Protein AF-A0A1F7G0I2-F1 (afdb_monomer)

Solvent-accessible surface area (backbone atoms only — not comparable to full-atom values): 13254 Å² total; per-residue (Å²): 95,85,90,68,76,58,65,88,43,62,71,47,74,50,66,32,85,48,95,5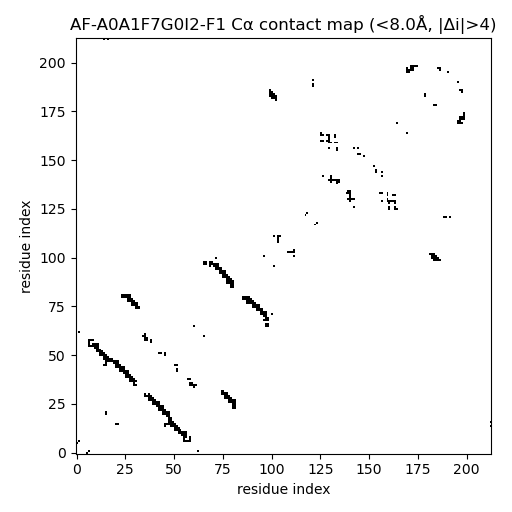1,70,46,66,62,50,30,39,38,40,39,39,48,63,79,58,38,77,72,47,71,47,78,44,73,73,28,46,47,75,33,67,48,78,46,70,51,61,88,73,59,62,56,66,70,60,53,73,65,35,86,54,71,45,76,29,35,41,38,33,29,44,72,48,100,84,53,62,76,74,43,76,45,83,45,72,48,68,14,82,56,41,51,57,32,82,83,80,41,64,77,54,53,63,77,72,60,68,84,84,36,72,62,48,54,53,38,52,53,43,13,24,52,44,25,42,76,72,73,44,72,47,70,87,59,66,71,77,78,76,45,68,68,60,40,50,50,52,52,51,17,42,51,51,31,54,61,70,64,64,80,55,89,45,81,74,60,93,87,63,51,94,73,40,54,70,58,69,78,84,83,33,94,84,80,54,86,68,66,72,88,88,84,90,85,89,88,88,86,87,85,90,82,134

pLDDT: mean 71.59, std 21.21, range [21.36, 94.12]

Sequence (213 aa):
MQQNFVPLLGILRLINNSQQPVNPQKIIISADPALFEAFEFETPEIAAGHFFELKEPKLSISAEYLLQLKERVKAKLIIKAAAPESAVLHESSISLLAFNECDGYIRLPELISAFIQPNSTVIEKILTNAAVTLKNWGHSSAISGYQTKDPGVVCNIAGAIFAAIASCQINYCVPPASFEFASKSKSKTNTCDSDKEQACLKLSGDLNTSTLF

Structure (mmCIF, N/CA/C/O backbone):
data_AF-A0A1F7G0I2-F1
#
_entry.id   AF-A0A1F7G0I2-F1
#
loop_
_atom_site.group_PDB
_atom_site.id
_atom_site.type_symbol
_atom_site.label_atom_id
_atom_site.label_alt_id
_atom_site.label_comp_id
_atom_site.label_asym_id
_atom_site.label_entity_id
_atom_site.label_seq_id
_atom_site.pdbx_PDB_ins_code
_atom_site.Cartn_x
_atom_site.Cartn_y
_atom_site.Cartn_z
_atom_site.occupancy
_atom_site.B_iso_or_equiv
_atom_site.auth_seq_id
_atom_site.auth_comp_id
_atom_site.auth_asym_id
_atom_site.auth_atom_id
_atom_site.pdbx_PDB_model_num
ATOM 1 N N . MET A 1 1 ? 1.706 1.856 5.296 1.00 50.06 1 MET A N 1
ATOM 2 C CA . MET A 1 1 ? 2.611 0.999 4.491 1.00 50.06 1 MET A CA 1
ATOM 3 C C . MET A 1 1 ? 4.034 1.541 4.417 1.00 50.06 1 MET A C 1
ATOM 5 O O . MET A 1 1 ? 4.932 0.763 4.693 1.00 50.06 1 MET A O 1
ATOM 9 N N . GLN A 1 2 ? 4.260 2.841 4.169 1.00 48.44 2 GLN A N 1
ATOM 10 C CA . GLN A 1 2 ? 5.612 3.436 4.200 1.00 48.44 2 GLN A CA 1
ATOM 11 C C . GLN A 1 2 ? 6.349 3.229 5.542 1.00 48.44 2 GLN A C 1
ATOM 13 O O . GLN A 1 2 ? 7.529 2.909 5.548 1.00 48.44 2 GLN A O 1
ATOM 18 N N . GLN A 1 3 ? 5.647 3.319 6.678 1.00 48.19 3 GLN A N 1
ATOM 19 C CA . GLN A 1 3 ? 6.218 3.033 8.008 1.00 48.19 3 GLN A CA 1
ATOM 20 C C . GLN A 1 3 ? 6.304 1.535 8.357 1.00 48.19 3 GLN A C 1
ATOM 22 O O . GLN A 1 3 ? 6.927 1.178 9.350 1.00 48.19 3 GLN A O 1
ATOM 27 N N . ASN A 1 4 ? 5.708 0.655 7.543 1.00 50.22 4 ASN A N 1
ATOM 28 C CA . ASN A 1 4 ? 5.680 -0.794 7.786 1.00 50.22 4 ASN A CA 1
ATOM 29 C C . ASN A 1 4 ? 6.755 -1.540 6.976 1.00 50.22 4 ASN A C 1
ATOM 31 O O . ASN A 1 4 ? 6.671 -2.756 6.852 1.00 50.22 4 ASN A O 1
ATOM 35 N N . PHE A 1 5 ? 7.721 -0.817 6.389 1.00 58.25 5 PHE A N 1
ATOM 36 C CA . PHE A 1 5 ? 8.817 -1.368 5.578 1.00 58.25 5 PHE A CA 1
ATOM 37 C C . PHE A 1 5 ? 8.371 -2.261 4.403 1.00 58.25 5 PHE A C 1
ATOM 39 O O . PHE A 1 5 ? 9.143 -3.088 3.930 1.00 58.25 5 PHE A O 1
ATOM 46 N N . VAL A 1 6 ? 7.142 -2.091 3.900 1.00 64.56 6 VAL A N 1
ATOM 47 C CA . VAL A 1 6 ? 6.679 -2.808 2.701 1.00 64.56 6 VAL A CA 1
ATOM 48 C C . VAL A 1 6 ? 7.219 -2.076 1.465 1.00 64.56 6 VAL A C 1
ATOM 50 O O . VAL A 1 6 ? 6.848 -0.913 1.266 1.00 64.56 6 VAL A O 1
ATOM 53 N N . PRO A 1 7 ? 8.081 -2.703 0.640 1.00 66.12 7 PRO A N 1
ATOM 54 C CA . PRO A 1 7 ? 8.651 -2.051 -0.535 1.00 66.12 7 PRO A CA 1
ATOM 55 C C . PRO A 1 7 ? 7.572 -1.788 -1.593 1.00 66.12 7 PRO A C 1
ATOM 57 O O . PRO A 1 7 ? 6.682 -2.612 -1.807 1.00 66.12 7 PRO A O 1
ATOM 60 N N . LEU A 1 8 ? 7.661 -0.646 -2.285 1.00 72.06 8 LEU A N 1
ATOM 61 C CA . LEU A 1 8 ? 6.734 -0.296 -3.374 1.00 72.06 8 LEU A CA 1
ATOM 62 C C . LEU A 1 8 ? 6.871 -1.238 -4.575 1.00 72.06 8 LEU A C 1
ATOM 64 O O . LEU A 1 8 ? 5.880 -1.566 -5.223 1.00 72.06 8 LEU A O 1
ATOM 68 N N . LEU A 1 9 ? 8.098 -1.682 -4.851 1.00 77.56 9 LEU A N 1
ATOM 69 C CA . LEU A 1 9 ? 8.408 -2.687 -5.856 1.00 77.56 9 LEU A CA 1
ATOM 70 C C . LEU A 1 9 ? 9.318 -3.731 -5.207 1.00 77.56 9 LEU A C 1
ATOM 72 O O . LEU A 1 9 ? 10.415 -3.403 -4.768 1.00 77.56 9 LEU A O 1
ATOM 76 N N . GLY A 1 10 ? 8.848 -4.975 -5.109 1.00 78.19 10 GLY A N 1
ATOM 77 C CA . GLY A 1 10 ? 9.603 -6.046 -4.453 1.00 78.19 10 GLY A CA 1
ATOM 78 C C . GLY A 1 10 ? 10.732 -6.593 -5.324 1.00 78.19 10 GLY A C 1
ATOM 79 O O . GLY A 1 10 ? 11.867 -6.701 -4.877 1.00 78.19 10 GLY A O 1
ATOM 80 N N . ILE A 1 11 ? 10.434 -6.935 -6.579 1.00 83.06 11 ILE A N 1
ATOM 81 C CA . ILE A 1 11 ? 11.409 -7.490 -7.526 1.00 83.06 11 ILE A CA 1
ATOM 82 C C . ILE A 1 11 ? 11.133 -6.905 -8.910 1.00 83.06 11 ILE A C 1
ATOM 84 O O . ILE A 1 11 ? 9.990 -6.899 -9.364 1.00 83.06 11 ILE A O 1
ATOM 88 N N . LEU A 1 12 ? 12.189 -6.458 -9.586 1.00 85.56 12 LEU A N 1
ATOM 89 C CA . LEU A 1 12 ? 12.186 -6.145 -11.008 1.00 85.56 12 LEU A CA 1
ATOM 90 C C . LEU A 1 12 ? 13.045 -7.175 -11.742 1.00 85.56 12 LEU A C 1
ATOM 92 O O . LEU A 1 12 ? 14.223 -7.336 -11.428 1.00 85.56 12 LEU A O 1
ATOM 96 N N . ARG A 1 13 ? 12.466 -7.849 -12.737 1.00 88.00 13 ARG A N 1
ATOM 97 C CA . ARG A 1 13 ? 13.177 -8.807 -13.584 1.00 88.00 13 ARG A CA 1
ATOM 98 C C . ARG A 1 13 ? 13.144 -8.342 -15.034 1.00 88.00 13 ARG A C 1
ATOM 100 O O . ARG A 1 13 ? 12.070 -8.127 -15.584 1.00 88.00 13 ARG A O 1
ATOM 107 N N . LEU A 1 14 ? 14.319 -8.195 -15.632 1.00 85.19 14 LEU A N 1
ATOM 108 C CA . LEU A 1 14 ? 14.502 -7.869 -17.043 1.00 85.19 14 LEU A CA 1
ATOM 109 C C . LEU A 1 14 ? 14.903 -9.148 -17.769 1.00 85.19 14 LEU A C 1
ATOM 111 O O . LEU A 1 14 ? 15.946 -9.715 -17.453 1.00 85.19 14 LEU A O 1
ATOM 115 N N . ILE A 1 15 ? 14.079 -9.616 -18.704 1.00 85.75 15 ILE A N 1
ATOM 116 C CA . ILE A 1 15 ? 14.297 -10.872 -19.431 1.00 85.75 15 ILE A CA 1
ATOM 117 C C . ILE A 1 15 ? 14.679 -10.539 -20.873 1.00 85.75 15 ILE A C 1
ATOM 119 O O . ILE A 1 15 ? 13.972 -9.790 -21.549 1.00 85.75 15 ILE A O 1
ATOM 123 N N . ASN A 1 16 ? 15.803 -11.078 -21.349 1.00 85.00 16 ASN A N 1
ATOM 124 C CA . ASN A 1 16 ? 16.195 -10.945 -22.746 1.00 85.00 16 ASN A CA 1
ATOM 125 C C . ASN A 1 16 ? 15.625 -12.103 -23.574 1.00 85.00 16 ASN A C 1
ATOM 127 O O . ASN A 1 16 ? 16.230 -13.169 -23.681 1.00 85.00 16 ASN A O 1
ATOM 131 N N . ASN A 1 17 ? 14.483 -11.854 -24.212 1.00 83.81 17 ASN A N 1
ATOM 132 C CA . ASN A 1 17 ? 13.810 -12.812 -25.096 1.00 83.81 17 ASN A CA 1
ATOM 133 C C . ASN A 1 17 ? 14.335 -12.813 -26.540 1.00 83.81 17 ASN A C 1
ATOM 135 O O . ASN A 1 17 ? 13.785 -13.499 -27.402 1.00 83.81 17 ASN A O 1
ATOM 139 N N . SER A 1 18 ? 15.368 -12.025 -26.836 1.00 80.88 18 SER A N 1
ATOM 140 C CA . SER A 1 18 ? 15.974 -11.995 -28.163 1.00 80.88 18 SER A CA 1
ATOM 141 C C . SER A 1 18 ? 17.035 -13.090 -28.326 1.00 80.88 18 SER A C 1
ATOM 143 O O . SER A 1 18 ? 17.500 -13.694 -27.362 1.00 80.88 18 SER A O 1
ATOM 145 N N . GLN A 1 19 ? 17.436 -13.331 -29.575 1.00 84.94 19 GLN A N 1
ATOM 146 C CA . GLN A 1 19 ? 18.487 -14.295 -29.928 1.00 84.94 19 GLN A CA 1
ATOM 147 C C . GLN A 1 19 ? 19.907 -13.710 -29.803 1.00 84.94 19 GLN A C 1
ATOM 149 O O . GLN A 1 19 ? 20.883 -14.376 -30.140 1.00 84.94 19 GLN A O 1
ATOM 154 N N . GLN A 1 20 ? 20.037 -12.456 -29.363 1.00 84.00 20 GLN A N 1
ATOM 155 C CA . GLN A 1 20 ? 21.307 -11.739 -29.254 1.00 84.00 20 GLN A CA 1
ATOM 156 C C . GLN A 1 20 ? 21.469 -11.148 -27.847 1.00 84.00 20 GLN A C 1
ATOM 158 O O . GLN A 1 20 ? 20.471 -10.907 -27.168 1.00 84.00 20 GLN A O 1
ATOM 163 N N . PRO A 1 21 ? 22.702 -10.925 -27.364 1.00 83.56 21 PRO A N 1
ATOM 164 C CA . PRO A 1 21 ? 22.903 -10.200 -26.116 1.00 83.56 21 PRO A CA 1
ATOM 165 C C . PRO A 1 21 ? 22.354 -8.772 -26.233 1.00 83.56 21 PRO A C 1
ATOM 167 O O . PRO A 1 21 ? 22.528 -8.108 -27.255 1.00 83.56 21 PRO A O 1
ATOM 170 N N . VAL A 1 22 ? 21.684 -8.307 -25.179 1.00 83.19 22 VAL A N 1
ATOM 171 C CA . VAL A 1 22 ? 21.148 -6.945 -25.088 1.00 83.19 22 VAL A CA 1
ATOM 172 C C . VAL A 1 22 ? 21.855 -6.229 -23.954 1.00 83.19 22 VAL A C 1
ATOM 174 O O . VAL A 1 22 ? 21.924 -6.736 -22.835 1.00 83.19 22 VAL A O 1
ATOM 177 N N . ASN A 1 23 ? 22.345 -5.026 -24.237 1.00 83.44 23 ASN A N 1
ATOM 178 C CA . ASN A 1 23 ? 22.948 -4.156 -23.242 1.00 83.44 23 ASN A CA 1
ATOM 179 C C . ASN A 1 23 ? 22.129 -2.862 -23.128 1.00 83.44 23 ASN A C 1
ATOM 181 O O . ASN A 1 23 ? 22.368 -1.923 -23.888 1.00 83.44 23 ASN A O 1
ATOM 185 N N . PRO A 1 24 ? 21.154 -2.799 -22.200 1.00 74.88 24 PRO A N 1
ATOM 186 C CA . PRO A 1 24 ? 20.379 -1.583 -21.974 1.00 74.88 24 PRO A CA 1
ATOM 187 C C . PRO A 1 24 ? 21.232 -0.446 -21.402 1.00 74.88 24 PRO A C 1
ATOM 189 O O . PRO A 1 24 ? 20.814 0.705 -21.481 1.00 74.88 24 PRO A O 1
ATOM 192 N N . GLN A 1 25 ? 22.396 -0.779 -20.821 1.00 81.19 25 GLN A N 1
ATOM 193 C CA . GLN A 1 25 ? 23.320 0.055 -20.044 1.00 81.19 25 GLN A CA 1
ATOM 194 C C . GLN A 1 25 ? 22.705 0.674 -18.790 1.00 81.19 25 GLN A C 1
ATOM 196 O O . GLN A 1 25 ? 23.249 0.534 -17.698 1.00 81.19 25 GLN A O 1
ATOM 201 N N . LYS A 1 26 ? 21.556 1.328 -18.923 1.00 89.75 26 LYS A N 1
ATOM 202 C CA . LYS A 1 26 ? 20.879 2.031 -17.847 1.00 89.75 26 LYS A CA 1
ATOM 203 C C . LYS A 1 26 ? 19.370 1.963 -18.039 1.00 89.75 26 LYS A C 1
ATOM 205 O O . LYS A 1 26 ? 18.860 2.114 -19.147 1.00 89.75 26 LYS A O 1
ATOM 210 N N . ILE A 1 27 ? 18.658 1.731 -16.945 1.00 90.12 27 ILE A N 1
ATOM 211 C CA . ILE A 1 27 ? 17.199 1.639 -16.894 1.00 90.12 27 ILE A CA 1
ATOM 212 C C . ILE A 1 27 ? 16.667 2.752 -15.999 1.00 90.12 27 ILE A C 1
ATOM 214 O O . ILE A 1 27 ? 17.262 3.069 -14.971 1.00 90.12 27 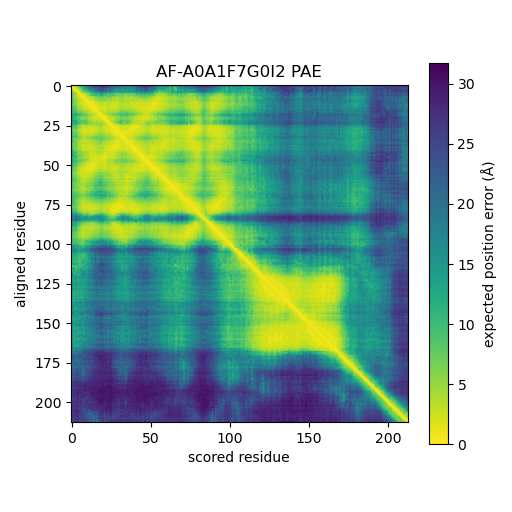ILE A O 1
ATOM 218 N N . ILE A 1 28 ? 15.534 3.324 -16.398 1.00 92.12 28 ILE A N 1
ATOM 219 C CA . ILE A 1 28 ? 14.835 4.404 -15.706 1.00 92.12 28 ILE A CA 1
ATOM 220 C C . ILE A 1 28 ? 13.438 3.910 -15.330 1.00 92.12 28 ILE A C 1
ATOM 222 O O . ILE A 1 28 ? 12.675 3.464 -16.191 1.00 92.12 28 ILE A O 1
ATOM 226 N N . ILE A 1 29 ? 13.099 4.012 -14.047 1.00 90.88 29 ILE A N 1
ATOM 227 C CA . ILE A 1 29 ? 11.771 3.745 -13.492 1.00 90.88 29 ILE A CA 1
ATOM 228 C C . ILE A 1 29 ? 11.143 5.081 -13.103 1.00 90.88 29 ILE A C 1
ATOM 230 O O . ILE A 1 29 ? 11.719 5.845 -12.334 1.00 90.88 29 ILE A O 1
ATOM 234 N N . SER A 1 30 ? 9.945 5.359 -13.600 1.00 92.31 30 SER A N 1
ATOM 235 C CA . SER A 1 30 ? 9.213 6.601 -13.330 1.00 92.31 30 SER A CA 1
ATOM 236 C C . SER A 1 30 ? 7.720 6.332 -13.156 1.00 92.31 30 SER A C 1
ATOM 238 O O . SER A 1 30 ? 7.251 5.228 -13.440 1.00 92.31 30 SER A O 1
ATOM 240 N N . ALA A 1 31 ? 6.976 7.330 -12.682 1.00 88.81 31 ALA A N 1
ATOM 241 C CA . ALA A 1 31 ? 5.525 7.261 -12.571 1.00 88.81 31 ALA A CA 1
ATOM 242 C C . ALA A 1 31 ? 4.848 8.472 -13.228 1.00 88.81 31 ALA A C 1
ATOM 244 O O . ALA A 1 31 ? 5.404 9.569 -13.212 1.00 88.81 31 ALA A O 1
ATOM 245 N N . ASP A 1 32 ? 3.649 8.263 -13.773 1.00 89.44 32 ASP A N 1
ATOM 246 C CA . ASP A 1 32 ? 2.768 9.314 -14.295 1.00 89.44 32 ASP A CA 1
ATOM 247 C C . ASP A 1 32 ? 1.353 9.196 -13.682 1.00 89.44 32 ASP A C 1
ATOM 249 O O . ASP A 1 32 ? 0.676 8.196 -13.942 1.00 89.44 32 ASP A O 1
ATOM 253 N N . PRO A 1 33 ? 0.888 10.150 -12.849 1.00 87.75 33 PRO A N 1
ATOM 254 C CA . PRO A 1 33 ? 1.584 11.372 -12.427 1.00 87.75 33 PRO A CA 1
ATOM 255 C C . PRO A 1 33 ? 2.870 11.084 -11.639 1.00 87.75 33 PRO A C 1
ATOM 257 O O . PRO A 1 33 ? 3.044 9.991 -11.108 1.00 87.75 33 PRO A O 1
ATOM 260 N N . ALA A 1 34 ? 3.771 12.066 -11.550 1.00 88.25 34 ALA A N 1
ATOM 261 C CA . ALA A 1 34 ? 5.053 11.921 -10.857 1.00 88.25 34 ALA A CA 1
ATOM 262 C C . ALA A 1 34 ? 4.855 11.679 -9.349 1.00 88.25 34 ALA A C 1
ATOM 264 O O . ALA A 1 34 ? 4.594 12.606 -8.585 1.00 88.25 34 ALA A O 1
ATOM 265 N N . LEU A 1 35 ? 4.967 10.415 -8.931 1.00 83.75 35 LEU A N 1
ATOM 266 C CA . LEU A 1 35 ? 4.793 9.989 -7.536 1.00 83.75 35 LEU A CA 1
ATOM 267 C C . LEU A 1 35 ? 6.095 9.977 -6.731 1.00 83.75 35 LEU A C 1
ATOM 269 O O . LEU A 1 35 ? 6.083 10.117 -5.510 1.00 83.75 35 LEU A O 1
ATOM 273 N N . PHE A 1 36 ? 7.205 9.734 -7.416 1.00 87.44 36 PHE A N 1
ATOM 274 C CA . PHE A 1 36 ? 8.547 9.623 -6.865 1.00 87.44 36 PHE A CA 1
ATOM 275 C C . PHE A 1 36 ? 9.548 10.125 -7.909 1.00 87.44 36 PHE A C 1
ATOM 277 O O . PHE A 1 36 ? 9.239 10.170 -9.104 1.00 87.44 36 PHE A O 1
ATOM 284 N N . GLU A 1 37 ? 10.743 10.502 -7.463 1.00 90.31 37 GLU A N 1
ATOM 285 C CA . GLU A 1 37 ? 11.836 10.865 -8.367 1.00 90.31 37 GLU A CA 1
ATOM 286 C C . GLU A 1 37 ? 12.249 9.665 -9.216 1.00 90.31 37 GLU A C 1
ATOM 288 O O . GLU A 1 37 ? 12.352 8.550 -8.701 1.00 90.31 37 GLU A O 1
ATOM 293 N N . ALA A 1 38 ? 12.485 9.887 -10.512 1.00 91.19 38 ALA A N 1
ATOM 294 C CA . ALA A 1 38 ? 12.855 8.816 -11.426 1.00 91.19 38 ALA A CA 1
ATOM 295 C C . ALA A 1 38 ? 14.064 8.040 -10.882 1.00 91.19 38 ALA A C 1
ATOM 297 O O . ALA A 1 38 ? 15.117 8.609 -10.598 1.00 91.19 38 ALA A O 1
ATOM 298 N N . PHE A 1 39 ? 13.889 6.733 -10.717 1.00 91.00 39 PHE A N 1
ATOM 299 C CA . PHE A 1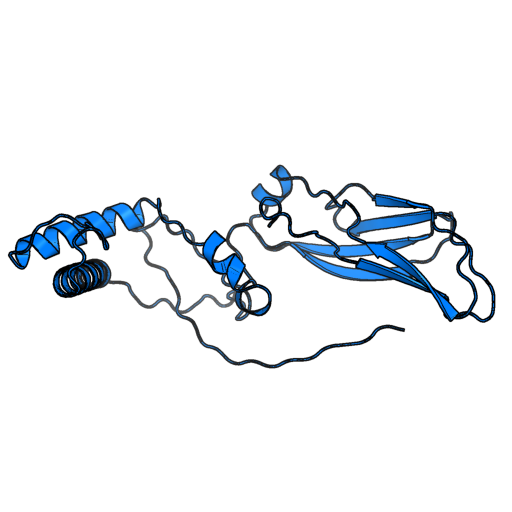 39 ? 14.919 5.857 -10.190 1.00 91.00 39 PHE A CA 1
ATOM 300 C C . PHE A 1 39 ? 15.710 5.266 -11.344 1.00 91.00 39 PHE A C 1
ATOM 302 O O . PHE A 1 39 ? 15.146 4.612 -12.224 1.00 91.00 39 PHE A O 1
ATOM 309 N N . GLU A 1 40 ? 17.018 5.475 -11.319 1.00 92.12 40 GLU A N 1
ATOM 310 C CA . GLU A 1 40 ? 17.916 5.046 -12.379 1.00 92.12 40 GLU A CA 1
ATOM 311 C C . GLU A 1 40 ? 18.951 4.067 -11.841 1.00 92.12 40 GLU A C 1
ATOM 313 O O . GLU A 1 40 ? 19.518 4.268 -10.766 1.00 92.12 40 GLU A O 1
ATOM 318 N N . PHE A 1 41 ? 19.218 3.010 -12.600 1.00 90.88 41 PHE A N 1
ATOM 319 C CA . PHE A 1 41 ? 20.250 2.038 -12.261 1.00 90.88 41 PHE A CA 1
ATOM 320 C C . PHE A 1 41 ? 20.911 1.488 -13.519 1.00 90.88 41 PHE A C 1
ATOM 322 O O . PHE A 1 41 ? 20.297 1.421 -14.587 1.00 90.88 41 PHE A O 1
ATOM 329 N N . GLU A 1 42 ? 22.172 1.097 -13.382 1.00 90.31 42 GLU A N 1
ATOM 330 C CA . GLU A 1 42 ? 22.919 0.456 -14.456 1.00 90.31 42 GLU A CA 1
ATOM 331 C C . GLU A 1 42 ? 22.603 -1.036 -14.517 1.00 90.31 42 GLU A C 1
ATOM 333 O O . GLU A 1 42 ? 22.420 -1.702 -13.494 1.00 90.31 42 GLU A O 1
ATOM 338 N N . THR A 1 43 ? 22.544 -1.562 -15.734 1.00 86.69 43 THR A N 1
ATOM 339 C CA . THR A 1 43 ? 22.312 -2.983 -15.993 1.00 86.69 43 THR A CA 1
ATOM 340 C C . THR A 1 43 ? 23.500 -3.581 -16.724 1.00 86.69 43 THR A C 1
ATOM 342 O O . THR A 1 43 ? 23.958 -2.976 -17.696 1.00 86.69 43 THR A O 1
ATOM 345 N N . PRO A 1 44 ? 23.961 -4.781 -16.332 1.00 87.31 44 PRO A N 1
ATOM 346 C CA . PRO A 1 44 ? 24.934 -5.512 -17.126 1.00 87.31 44 PRO A CA 1
ATOM 347 C C . PRO A 1 44 ? 24.330 -5.924 -18.476 1.00 87.31 44 PRO A C 1
ATOM 349 O O . PRO A 1 44 ? 23.113 -5.886 -18.676 1.00 87.31 44 PRO A O 1
ATOM 352 N N . GLU A 1 45 ? 25.188 -6.371 -19.389 1.00 86.81 45 GLU A N 1
ATOM 353 C CA . GLU A 1 45 ? 24.732 -7.072 -20.586 1.00 86.81 45 GLU A CA 1
ATOM 354 C C . GLU A 1 45 ? 23.969 -8.344 -20.191 1.00 86.81 45 GLU A C 1
ATOM 356 O O . GLU A 1 45 ? 24.410 -9.122 -19.342 1.00 86.81 45 GLU A O 1
ATOM 361 N N . ILE A 1 46 ? 22.811 -8.549 -20.813 1.00 86.69 46 ILE A N 1
ATOM 362 C CA . ILE A 1 46 ? 21.957 -9.708 -20.586 1.00 86.69 46 ILE A CA 1
ATOM 363 C C . ILE A 1 46 ? 22.086 -10.617 -21.805 1.00 86.69 46 ILE A C 1
ATOM 365 O O . ILE A 1 46 ? 21.668 -10.258 -22.908 1.00 86.69 46 ILE A O 1
ATOM 369 N N . ALA A 1 47 ? 22.656 -11.806 -21.612 1.00 88.00 47 ALA A N 1
ATOM 370 C CA . ALA A 1 47 ? 22.770 -12.809 -22.667 1.00 88.00 47 ALA A CA 1
ATOM 371 C C . ALA A 1 47 ? 21.387 -13.251 -23.187 1.00 88.00 47 ALA A C 1
ATOM 373 O O . ALA A 1 47 ? 20.381 -13.147 -22.483 1.00 88.00 47 ALA A O 1
ATOM 374 N N . ALA A 1 48 ? 21.339 -13.771 -24.416 1.00 88.19 48 ALA A N 1
ATOM 375 C CA . ALA A 1 48 ? 20.115 -14.318 -25.001 1.00 88.19 48 ALA A CA 1
ATOM 376 C C . ALA A 1 48 ? 19.488 -15.380 -24.073 1.00 88.19 48 ALA A C 1
ATOM 378 O O . ALA A 1 48 ? 20.190 -16.251 -23.547 1.00 88.19 48 ALA A O 1
ATOM 379 N N . GLY A 1 49 ? 18.181 -15.278 -23.826 1.00 86.44 49 GLY A N 1
ATOM 380 C CA . GLY A 1 49 ? 17.428 -16.179 -22.948 1.00 86.44 49 GLY A CA 1
ATOM 381 C C . GLY A 1 49 ? 17.731 -16.058 -21.447 1.00 86.44 49 GLY A C 1
ATOM 382 O O . GLY A 1 49 ? 17.213 -16.855 -20.667 1.00 86.44 49 GLY A O 1
ATOM 383 N N . HIS A 1 50 ? 18.562 -15.101 -21.024 1.00 87.88 50 HIS A N 1
ATOM 384 C CA . HIS A 1 50 ? 18.882 -14.862 -19.613 1.00 87.88 50 HIS A CA 1
ATOM 385 C C . HIS A 1 50 ? 18.109 -13.664 -19.052 1.00 87.88 50 HIS A C 1
ATOM 387 O O . HIS A 1 50 ? 17.446 -12.920 -19.779 1.00 87.88 50 HIS A O 1
ATOM 393 N N . PHE A 1 51 ? 18.196 -13.472 -17.733 1.00 85.81 51 PHE A N 1
ATOM 394 C CA . PHE A 1 51 ? 17.552 -12.365 -17.039 1.00 85.81 51 PHE A CA 1
ATOM 395 C C . PHE A 1 51 ? 18.497 -11.655 -16.070 1.00 85.81 51 PHE A C 1
ATOM 397 O O . PHE A 1 51 ? 19.422 -12.251 -15.520 1.00 85.81 51 PHE A O 1
ATOM 404 N N . PHE A 1 52 ? 18.209 -10.381 -15.831 1.00 85.50 52 PHE A N 1
ATOM 405 C CA . PHE A 1 52 ? 18.761 -9.595 -14.735 1.00 85.50 52 PHE A CA 1
ATOM 406 C C . PHE A 1 52 ? 17.669 -9.345 -13.694 1.00 85.50 52 PHE A C 1
ATOM 408 O O . PHE A 1 52 ? 16.522 -9.064 -14.047 1.00 85.50 52 PHE A O 1
ATOM 415 N N . GLU A 1 53 ? 18.011 -9.446 -12.412 1.00 89.06 53 GLU A N 1
ATOM 416 C CA . GLU A 1 53 ? 17.073 -9.244 -11.309 1.00 89.06 53 GLU A CA 1
ATOM 417 C C . GLU A 1 53 ? 17.579 -8.159 -10.358 1.00 89.06 53 GLU A C 1
ATOM 419 O O . GLU A 1 53 ? 18.692 -8.241 -9.839 1.00 89.06 53 GLU A O 1
ATOM 424 N N . LEU A 1 54 ? 16.726 -7.170 -10.097 1.00 85.12 54 LEU A N 1
ATOM 425 C CA . LEU A 1 54 ? 16.924 -6.146 -9.083 1.00 85.12 54 LEU A CA 1
ATOM 426 C C . LEU A 1 54 ? 15.892 -6.340 -7.973 1.00 85.12 54 LEU A C 1
ATOM 428 O O . LEU A 1 54 ? 14.684 -6.251 -8.205 1.00 85.12 54 LEU A O 1
ATOM 432 N N . LYS A 1 55 ? 16.372 -6.599 -6.758 1.00 85.81 55 LYS A N 1
ATOM 433 C CA . LYS A 1 55 ? 15.526 -6.748 -5.571 1.00 85.81 55 LYS A CA 1
ATOM 434 C C . LYS A 1 55 ? 15.354 -5.402 -4.882 1.00 85.81 55 LYS A C 1
ATOM 436 O O . LYS A 1 55 ? 16.328 -4.678 -4.703 1.00 85.81 55 LYS A O 1
ATOM 441 N N . GLU A 1 56 ? 14.117 -5.108 -4.505 1.00 82.25 56 GLU A N 1
ATOM 442 C CA . GLU A 1 56 ? 13.703 -3.965 -3.688 1.00 82.25 56 GLU A CA 1
ATOM 443 C C . GLU A 1 56 ? 14.332 -2.624 -4.113 1.00 82.25 56 GLU A C 1
ATOM 445 O O . GLU A 1 56 ? 15.021 -1.978 -3.316 1.00 82.25 56 GLU A O 1
ATOM 450 N N . PRO A 1 57 ? 14.128 -2.168 -5.368 1.00 83.12 57 PRO A N 1
ATOM 451 C CA . PRO A 1 57 ? 14.578 -0.840 -5.755 1.00 83.12 57 PRO A CA 1
ATOM 452 C C . PRO A 1 57 ? 13.964 0.215 -4.834 1.00 83.12 57 PRO A C 1
ATOM 454 O O . PRO A 1 57 ? 12.765 0.206 -4.540 1.00 83.12 57 PRO A O 1
ATOM 457 N N . LYS A 1 58 ? 14.812 1.137 -4.373 1.00 83.69 58 LYS A N 1
ATOM 458 C CA . LYS A 1 58 ? 14.464 2.160 -3.382 1.00 83.69 58 LYS A CA 1
ATOM 459 C C . LYS A 1 58 ? 13.660 3.296 -4.014 1.00 83.69 58 LYS A C 1
ATOM 461 O O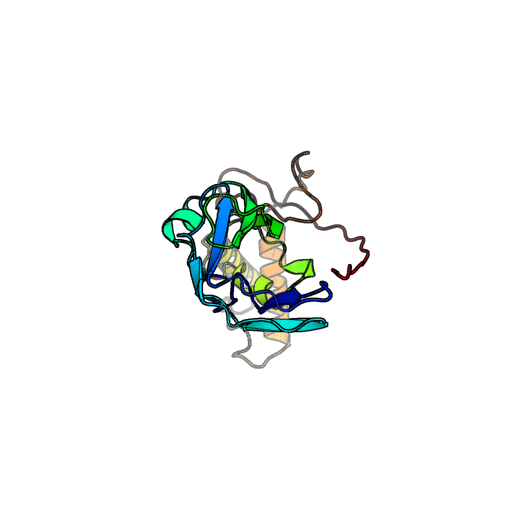 . LYS A 1 58 ? 14.150 4.409 -4.170 1.00 83.69 58 LYS A O 1
ATOM 466 N N . LEU A 1 59 ? 12.414 3.006 -4.364 1.00 84.38 59 LEU A N 1
ATOM 467 C CA . LEU A 1 59 ? 11.440 4.002 -4.797 1.00 84.38 59 LEU A CA 1
ATOM 468 C C . LEU A 1 59 ? 10.878 4.706 -3.554 1.00 84.38 59 LEU A C 1
ATOM 470 O O . LEU A 1 59 ? 10.313 4.052 -2.678 1.00 84.38 59 LEU A O 1
ATOM 474 N N . SER A 1 60 ? 11.047 6.026 -3.461 1.00 81.31 60 SER A N 1
ATOM 475 C CA . SER A 1 60 ? 10.604 6.814 -2.303 1.00 81.31 60 SER A CA 1
ATOM 476 C C . SER A 1 60 ? 9.490 7.774 -2.701 1.00 81.31 60 SER A C 1
ATOM 478 O O . SER A 1 60 ? 9.721 8.710 -3.459 1.00 81.31 60 SER A O 1
ATOM 480 N N . ILE A 1 61 ? 8.289 7.555 -2.167 1.00 82.50 61 ILE A N 1
ATOM 481 C CA . ILE A 1 61 ? 7.179 8.513 -2.248 1.00 82.50 61 ILE A CA 1
ATOM 482 C C . ILE A 1 61 ? 7.233 9.395 -0.996 1.00 82.50 61 ILE A C 1
ATOM 484 O O . ILE A 1 61 ? 7.461 8.885 0.107 1.00 82.50 61 ILE A O 1
ATOM 488 N N . SER A 1 62 ? 7.031 10.705 -1.143 1.00 80.94 62 SER A N 1
ATOM 489 C CA . SER A 1 62 ? 7.023 11.602 0.015 1.00 80.94 62 SER A CA 1
ATOM 490 C C . SER A 1 62 ? 5.822 11.320 0.919 1.00 80.94 62 SER A C 1
ATOM 492 O O . SER A 1 62 ? 4.695 11.093 0.464 1.00 80.94 62 SER A O 1
ATOM 494 N N . ALA A 1 63 ? 6.065 11.327 2.229 1.00 76.62 63 ALA A N 1
ATOM 495 C CA . ALA A 1 63 ? 5.007 11.116 3.210 1.00 76.62 63 ALA A CA 1
ATOM 496 C C . ALA A 1 63 ? 3.979 12.256 3.143 1.00 76.62 63 ALA A C 1
ATOM 498 O O . ALA A 1 63 ? 2.779 12.024 3.266 1.00 76.62 63 ALA A O 1
ATOM 499 N N . GLU A 1 64 ? 4.444 13.477 2.875 1.00 81.12 64 GLU A N 1
ATOM 500 C CA . GLU A 1 64 ? 3.623 14.669 2.690 1.00 81.12 64 GLU A CA 1
ATOM 501 C C . GLU A 1 64 ? 2.639 14.498 1.531 1.00 81.12 64 GLU A C 1
ATOM 503 O O . GLU A 1 64 ? 1.468 14.843 1.680 1.00 81.12 64 GLU A O 1
ATOM 508 N N . TYR A 1 65 ? 3.079 13.924 0.404 1.00 81.62 65 TYR A N 1
ATOM 509 C CA . TYR A 1 65 ? 2.199 13.651 -0.731 1.00 81.62 65 TYR A CA 1
ATOM 510 C C . TYR A 1 65 ? 1.112 12.642 -0.353 1.00 81.62 65 TYR A C 1
ATOM 512 O O . TYR A 1 65 ? -0.070 12.900 -0.574 1.00 81.62 65 TYR A O 1
ATOM 520 N N . LEU A 1 66 ? 1.488 11.532 0.292 1.00 79.44 66 LEU A N 1
ATOM 521 C CA . LEU A 1 66 ? 0.532 10.508 0.727 1.00 79.44 66 LEU A CA 1
ATOM 522 C C . LEU A 1 66 ? -0.495 11.048 1.732 1.00 79.44 66 LEU A C 1
ATOM 524 O O . LEU A 1 66 ? -1.667 10.686 1.660 1.00 79.44 66 LEU A O 1
ATOM 528 N N . LEU A 1 67 ? -0.082 11.929 2.648 1.00 78.69 67 LEU A N 1
ATOM 529 C CA . LEU A 1 67 ? -0.974 12.553 3.632 1.00 78.69 67 LEU A CA 1
ATOM 530 C C . LEU A 1 67 ? -1.983 13.524 3.001 1.00 78.69 67 LEU A C 1
ATOM 532 O O . LEU A 1 67 ? -3.045 13.760 3.577 1.00 78.69 67 LEU A O 1
ATOM 536 N N . GLN A 1 68 ? -1.669 14.089 1.835 1.00 81.31 68 GLN A N 1
ATOM 537 C CA . GLN A 1 68 ? -2.550 15.010 1.114 1.00 81.31 68 GLN A CA 1
ATOM 538 C C . GLN A 1 68 ? -3.562 14.298 0.205 1.00 81.31 68 GLN A C 1
ATOM 540 O O . GLN A 1 68 ? -4.504 14.941 -0.269 1.00 81.31 68 GLN A O 1
ATOM 545 N N . LEU A 1 69 ? -3.410 12.988 -0.021 1.00 77.81 69 LEU A N 1
ATOM 546 C CA . LEU A 1 69 ? -4.349 12.201 -0.816 1.00 77.81 69 LEU A CA 1
ATOM 547 C C . LEU A 1 69 ? -5.721 12.150 -0.133 1.00 77.81 69 LEU A C 1
ATOM 549 O O . LEU A 1 69 ? -5.906 11.500 0.897 1.00 77.81 69 LEU A O 1
ATOM 553 N N . LYS A 1 70 ? -6.695 12.843 -0.730 1.00 75.38 70 LYS A N 1
ATOM 554 C CA . LYS A 1 70 ? -8.108 12.799 -0.317 1.00 75.38 70 LYS A CA 1
ATOM 555 C C . LYS A 1 70 ? -8.878 11.655 -0.972 1.00 75.38 70 LYS A C 1
ATOM 557 O O . LYS A 1 70 ? -9.865 11.198 -0.409 1.00 75.38 70 LYS A O 1
ATOM 562 N N . GLU A 1 71 ? -8.427 11.229 -2.145 1.00 75.88 71 GLU A N 1
ATOM 563 C CA . GLU A 1 71 ? -9.037 10.190 -2.970 1.00 75.88 71 GLU A CA 1
ATOM 564 C C . GLU A 1 71 ? -7.937 9.315 -3.576 1.00 75.88 71 GLU A C 1
ATOM 566 O O . GLU A 1 71 ? -6.776 9.735 -3.665 1.00 75.88 71 GLU A O 1
ATOM 571 N N . ARG A 1 72 ? -8.310 8.104 -4.000 1.00 79.00 72 ARG A N 1
ATOM 572 C CA . ARG A 1 72 ? -7.432 7.203 -4.742 1.00 79.00 72 ARG A CA 1
ATOM 573 C C . ARG A 1 72 ? -6.857 7.885 -5.980 1.00 79.00 72 ARG A C 1
ATOM 575 O O . ARG A 1 72 ? -7.595 8.410 -6.812 1.00 79.00 72 ARG A O 1
ATOM 582 N N . VAL A 1 73 ? -5.550 7.750 -6.177 1.00 82.44 73 VAL A N 1
ATOM 583 C CA . VAL A 1 73 ? -4.875 8.193 -7.403 1.00 82.44 73 VAL A CA 1
ATOM 584 C C . VAL A 1 73 ? -4.458 6.980 -8.221 1.00 82.44 73 VAL A C 1
ATOM 586 O O . VAL A 1 73 ? -3.754 6.096 -7.733 1.00 82.44 73 VAL A O 1
ATOM 589 N N . LYS A 1 74 ? -4.880 6.938 -9.487 1.00 83.81 74 LYS A N 1
ATOM 590 C CA . LYS A 1 74 ? -4.350 5.993 -10.475 1.00 83.81 74 LYS A CA 1
ATOM 591 C C . LYS A 1 74 ? -3.120 6.611 -11.125 1.00 83.81 74 LYS A C 1
ATOM 593 O O . LYS A 1 74 ? -3.173 7.757 -11.562 1.00 83.81 74 LYS A O 1
ATOM 598 N N . ALA A 1 75 ? -2.045 5.843 -11.201 1.00 85.50 75 ALA A N 1
ATOM 599 C CA . ALA A 1 75 ? -0.822 6.241 -11.876 1.00 85.50 75 ALA A CA 1
ATOM 600 C C . ALA A 1 75 ? -0.306 5.106 -12.757 1.00 85.50 75 ALA A C 1
ATOM 602 O O . ALA A 1 75 ? -0.674 3.942 -12.594 1.00 85.50 75 ALA A O 1
ATOM 603 N N . LYS A 1 76 ? 0.561 5.446 -13.698 1.00 88.56 76 LYS A N 1
ATOM 604 C CA . LYS A 1 76 ? 1.262 4.507 -14.561 1.00 88.56 76 LYS A CA 1
ATOM 605 C C . LYS A 1 76 ? 2.696 4.398 -14.090 1.00 88.56 76 LYS A C 1
ATOM 607 O O . LYS A 1 76 ? 3.377 5.410 -14.003 1.00 88.56 76 LYS A O 1
ATOM 612 N N . LEU A 1 77 ? 3.154 3.189 -13.798 1.00 88.81 77 LEU A N 1
ATOM 613 C CA . LEU A 1 77 ? 4.565 2.887 -13.610 1.00 88.81 77 LEU A CA 1
ATOM 614 C C . LEU A 1 77 ? 5.181 2.629 -14.984 1.00 88.81 77 LEU A C 1
ATOM 616 O O . LEU A 1 77 ? 4.713 1.753 -15.713 1.00 88.81 77 LEU A O 1
ATOM 620 N N . ILE A 1 78 ? 6.221 3.379 -15.323 1.00 91.06 78 ILE A N 1
ATOM 621 C CA . ILE A 1 78 ? 6.849 3.373 -16.641 1.00 91.06 78 ILE A CA 1
ATOM 622 C C . ILE A 1 78 ? 8.318 2.991 -16.480 1.00 91.06 78 ILE A C 1
ATOM 624 O O . ILE A 1 78 ? 9.055 3.636 -15.731 1.00 91.06 78 ILE A O 1
ATOM 628 N N . ILE A 1 79 ? 8.746 1.962 -17.210 1.00 89.69 79 ILE A N 1
ATOM 629 C CA . ILE A 1 79 ? 10.128 1.474 -17.233 1.00 89.69 79 ILE A CA 1
ATOM 630 C C . ILE A 1 79 ? 10.680 1.642 -18.647 1.00 89.69 79 ILE A C 1
ATOM 632 O O . ILE A 1 79 ? 10.089 1.154 -19.615 1.00 89.69 79 ILE A O 1
ATOM 636 N N . LYS A 1 80 ? 11.815 2.332 -18.775 1.00 90.06 80 LYS A N 1
ATOM 637 C CA . LYS A 1 80 ? 12.481 2.593 -20.061 1.00 90.06 80 LYS A CA 1
ATOM 638 C C . LYS A 1 80 ? 13.980 2.336 -19.963 1.00 90.06 80 LYS A C 1
ATOM 640 O O . LYS A 1 80 ? 14.550 2.419 -18.878 1.00 90.06 80 LYS A O 1
ATOM 645 N N . ALA A 1 81 ? 14.620 2.065 -21.095 1.00 86.19 81 ALA A N 1
ATOM 646 C CA . ALA A 1 81 ? 16.074 2.173 -21.187 1.00 86.19 81 ALA A CA 1
ATOM 647 C C . ALA A 1 81 ? 16.488 3.653 -21.233 1.00 86.19 81 ALA A C 1
ATOM 649 O O . ALA A 1 81 ? 15.709 4.505 -21.641 1.00 86.19 81 ALA A O 1
ATOM 650 N N . ALA A 1 82 ? 17.705 3.990 -20.825 1.00 76.50 82 ALA A N 1
ATOM 651 C CA . ALA A 1 82 ? 18.238 5.341 -20.955 1.00 76.50 82 ALA A CA 1
ATOM 652 C C . ALA A 1 82 ? 18.879 5.509 -22.341 1.00 76.50 82 ALA A C 1
ATOM 654 O O . ALA A 1 82 ? 20.095 5.604 -22.472 1.00 76.50 82 ALA A O 1
ATOM 655 N N . ALA A 1 83 ? 18.059 5.519 -23.391 1.00 74.44 83 ALA A N 1
ATOM 656 C CA . ALA A 1 83 ? 18.498 5.928 -24.724 1.00 74.44 83 ALA A CA 1
ATOM 657 C C . ALA A 1 83 ? 17.553 7.008 -25.275 1.00 74.44 83 ALA A C 1
ATOM 659 O O . ALA A 1 83 ? 16.346 6.932 -25.020 1.00 74.44 83 ALA A O 1
ATOM 660 N N . PRO A 1 84 ? 18.066 8.001 -26.026 1.00 54.47 84 PRO A N 1
ATOM 661 C CA . PRO A 1 84 ? 17.294 9.168 -26.465 1.00 54.47 84 PRO A CA 1
ATOM 662 C C . PRO A 1 84 ? 16.054 8.832 -27.315 1.00 54.47 84 PRO A C 1
ATOM 664 O O . PRO A 1 84 ? 15.105 9.606 -27.313 1.00 54.47 84 PRO A O 1
ATOM 667 N N . GLU A 1 85 ? 16.018 7.661 -27.962 1.00 60.09 85 GLU A N 1
ATOM 668 C CA . GLU A 1 85 ? 14.857 7.139 -28.710 1.00 60.09 85 GLU A CA 1
ATOM 669 C C . GLU A 1 85 ? 14.320 5.807 -28.150 1.00 60.09 85 GLU A C 1
ATOM 671 O O . GLU A 1 85 ? 13.652 5.041 -28.843 1.00 60.09 85 GLU A O 1
ATOM 676 N N . SER A 1 86 ? 14.624 5.482 -26.892 1.00 67.12 86 SER A N 1
ATOM 677 C CA . SER A 1 86 ? 14.166 4.220 -26.303 1.00 67.12 86 SER A CA 1
ATOM 678 C C . SER A 1 86 ? 12.642 4.169 -26.164 1.00 67.12 86 SER A C 1
ATOM 680 O O . SER A 1 86 ? 12.003 5.017 -25.533 1.00 67.12 86 SER A O 1
ATOM 682 N N . ALA A 1 87 ? 12.053 3.116 -26.729 1.00 71.19 87 ALA A N 1
ATOM 683 C CA . ALA A 1 87 ? 10.668 2.763 -26.475 1.00 71.19 87 ALA A CA 1
ATOM 684 C C . ALA A 1 87 ? 10.467 2.369 -25.001 1.00 71.19 87 ALA A C 1
ATOM 686 O O . ALA A 1 87 ? 11.392 1.944 -24.302 1.00 71.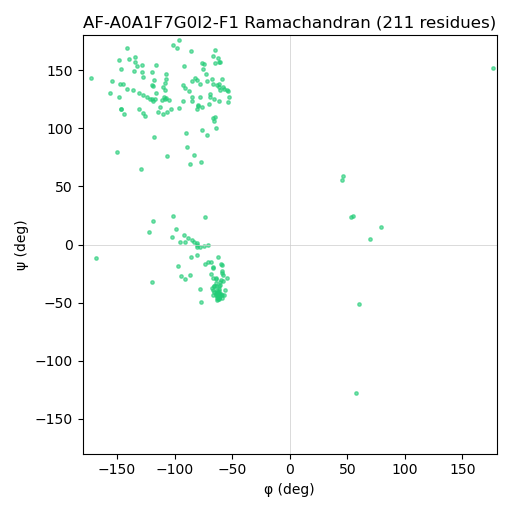19 87 ALA A O 1
ATOM 687 N N . VAL A 1 88 ? 9.226 2.497 -24.533 1.00 78.88 88 VAL A N 1
ATOM 688 C CA . VAL A 1 88 ? 8.822 1.986 -23.221 1.00 78.88 88 VAL A CA 1
ATOM 689 C C . VAL A 1 88 ? 9.010 0.472 -23.204 1.00 78.88 88 VAL A C 1
ATOM 691 O O . VAL A 1 88 ? 8.450 -0.223 -24.048 1.00 78.88 88 VAL A O 1
ATOM 694 N N . LEU A 1 89 ? 9.793 -0.031 -22.247 1.00 82.06 89 LEU A N 1
ATOM 695 C CA . LEU A 1 89 ? 10.005 -1.469 -22.070 1.00 82.06 89 LEU A CA 1
ATOM 696 C C . LEU A 1 89 ? 8.804 -2.107 -21.374 1.00 82.06 89 LEU A C 1
ATOM 698 O O . LEU A 1 89 ? 8.413 -3.225 -21.694 1.00 82.06 89 LEU A O 1
ATOM 702 N N . HIS A 1 90 ? 8.223 -1.392 -20.408 1.00 84.19 90 HIS A N 1
ATOM 703 C CA . HIS A 1 90 ? 7.056 -1.852 -19.673 1.00 84.19 90 HIS A CA 1
ATOM 704 C C . HIS A 1 90 ? 6.247 -0.679 -19.112 1.00 84.19 90 HIS A C 1
ATOM 706 O O . HIS A 1 90 ? 6.812 0.291 -18.602 1.00 84.19 90 HIS A O 1
ATOM 712 N N . GLU A 1 91 ? 4.922 -0.802 -19.166 1.00 86.06 91 GLU A N 1
ATOM 713 C CA . GLU A 1 91 ? 3.972 0.109 -18.531 1.00 86.06 91 GLU A CA 1
ATOM 714 C C . GLU A 1 91 ? 2.950 -0.713 -17.743 1.00 86.06 91 GLU A C 1
ATOM 716 O O . GLU A 1 91 ? 2.361 -1.658 -18.268 1.00 86.06 91 GLU A O 1
ATOM 721 N N . SER A 1 92 ? 2.728 -0.353 -16.480 1.00 83.12 92 SER A N 1
ATOM 722 C CA . SER A 1 92 ? 1.698 -0.975 -15.644 1.00 83.12 92 SER A CA 1
ATOM 723 C C . SER A 1 92 ? 0.905 0.078 -14.883 1.00 83.12 92 SER A C 1
ATOM 725 O O . SER A 1 92 ? 1.415 1.143 -14.544 1.00 83.12 92 SER A O 1
ATOM 727 N N . SER A 1 93 ? -0.370 -0.206 -14.619 1.00 82.44 93 SER A N 1
ATOM 728 C CA . SER A 1 93 ? -1.204 0.669 -13.793 1.00 82.44 93 SER A CA 1
ATOM 729 C C . SER A 1 93 ? -1.001 0.346 -12.317 1.00 82.44 93 SER A C 1
ATOM 731 O O . SER A 1 93 ? -1.171 -0.795 -11.892 1.00 82.44 93 SER A O 1
ATOM 733 N N . ILE A 1 94 ? -0.689 1.368 -11.532 1.00 82.69 94 ILE A N 1
ATOM 734 C CA . ILE A 1 94 ? -0.605 1.319 -10.076 1.00 82.69 94 ILE A CA 1
ATOM 735 C C . ILE A 1 94 ? -1.673 2.233 -9.471 1.00 82.69 94 ILE A C 1
ATOM 737 O O . ILE A 1 94 ? -2.166 3.168 -10.104 1.00 82.69 94 ILE A O 1
ATOM 741 N N . SER A 1 95 ? -2.087 1.939 -8.244 1.00 80.25 95 SER A N 1
ATOM 742 C CA . SER A 1 95 ? -3.056 2.756 -7.511 1.00 80.25 95 SER A CA 1
ATOM 743 C C . SER A 1 95 ? -2.497 3.107 -6.146 1.00 80.25 95 SER A C 1
ATOM 745 O O . SER A 1 95 ? -2.058 2.230 -5.403 1.00 80.25 95 SER A O 1
ATOM 747 N N . LEU A 1 96 ? -2.518 4.397 -5.832 1.00 79.56 96 LEU A N 1
ATOM 748 C CA . LEU A 1 96 ? -2.197 4.919 -4.516 1.00 79.56 96 LEU A CA 1
ATOM 749 C C . LEU A 1 96 ? -3.504 5.122 -3.773 1.00 79.56 96 LEU A C 1
ATOM 751 O O . LEU A 1 96 ? -4.360 5.896 -4.201 1.00 79.56 96 LEU A O 1
ATOM 755 N N . LEU A 1 97 ? -3.643 4.388 -2.677 1.00 74.62 97 LEU A N 1
ATOM 756 C CA . LEU A 1 97 ? -4.798 4.478 -1.800 1.00 74.62 97 LEU A CA 1
ATOM 757 C C . LEU A 1 97 ? -4.672 5.716 -0.915 1.00 74.62 97 LEU A C 1
ATOM 759 O O . LEU A 1 97 ? -3.591 5.998 -0.387 1.00 74.62 97 LEU A O 1
ATOM 763 N N . ALA A 1 98 ? -5.781 6.429 -0.740 1.00 74.44 98 ALA A N 1
ATOM 764 C CA . ALA A 1 98 ? -5.855 7.497 0.248 1.00 74.44 98 ALA A CA 1
ATOM 765 C C . ALA A 1 98 ? -5.751 6.924 1.673 1.00 74.44 98 ALA A C 1
ATOM 767 O O . ALA A 1 98 ? -5.969 5.734 1.910 1.00 74.44 98 ALA A O 1
ATOM 768 N N . PHE A 1 99 ? -5.439 7.770 2.659 1.00 67.50 99 PHE A N 1
ATOM 769 C CA . PHE A 1 99 ? -5.233 7.326 4.047 1.00 67.50 99 PHE A CA 1
ATOM 770 C C . PHE A 1 99 ? -6.460 6.624 4.667 1.00 67.50 99 PHE A C 1
ATOM 772 O O . PHE A 1 99 ? -6.327 5.863 5.626 1.00 67.50 99 PHE A O 1
ATOM 779 N N . ASN A 1 100 ? -7.660 6.910 4.156 1.00 64.25 100 ASN A N 1
ATOM 780 C CA . ASN A 1 100 ? -8.936 6.351 4.602 1.00 64.25 100 ASN A CA 1
ATOM 781 C C . ASN A 1 100 ? -9.386 5.130 3.784 1.00 64.25 100 ASN A C 1
ATOM 783 O O . ASN A 1 100 ? -10.464 4.595 4.053 1.00 64.25 100 ASN A O 1
ATOM 787 N N . GLU A 1 101 ? -8.577 4.697 2.819 1.00 65.69 101 GLU A N 1
ATOM 788 C CA . GLU A 1 101 ? -8.817 3.530 1.984 1.00 65.69 101 GLU A CA 1
ATOM 789 C C . GLU A 1 101 ? -7.876 2.388 2.368 1.00 65.69 101 GLU A C 1
ATOM 791 O O . GLU A 1 101 ? -6.700 2.571 2.688 1.00 65.69 101 GLU A O 1
ATOM 796 N N . CYS A 1 102 ? -8.401 1.168 2.322 1.00 63.41 102 CYS A N 1
ATOM 797 C CA . CYS A 1 102 ? -7.616 -0.034 2.543 1.00 63.41 102 CYS A CA 1
ATOM 798 C C . CYS A 1 102 ? -8.155 -1.174 1.687 1.00 63.41 102 CYS A C 1
ATOM 800 O O . CYS A 1 102 ? -9.260 -1.660 1.932 1.00 63.41 102 CYS A O 1
ATOM 802 N N . ASP A 1 103 ? -7.328 -1.655 0.759 1.00 62.38 103 ASP A N 1
ATOM 803 C CA . ASP A 1 103 ? -7.578 -2.886 -0.007 1.00 62.38 103 ASP A CA 1
ATOM 804 C C . ASP A 1 103 ? -6.955 -4.120 0.691 1.00 62.38 103 ASP A C 1
ATOM 806 O O . ASP A 1 103 ? -6.919 -5.229 0.152 1.00 62.38 103 ASP A O 1
ATOM 810 N N . GLY A 1 104 ? -6.447 -3.944 1.920 1.00 52.47 104 GLY A N 1
ATOM 811 C CA . GLY A 1 104 ? -5.675 -4.932 2.684 1.00 52.47 104 GLY A CA 1
ATOM 812 C C . GLY A 1 104 ? -6.425 -6.218 3.037 1.00 52.47 104 GLY A C 1
ATOM 813 O O . GLY A 1 104 ? -5.795 -7.191 3.434 1.00 52.47 104 GLY A O 1
ATOM 814 N N . TYR A 1 105 ? -7.743 -6.269 2.830 1.00 50.00 105 TYR A N 1
ATOM 815 C CA . TYR A 1 105 ? -8.536 -7.482 3.034 1.00 50.00 105 TYR A CA 1
ATOM 816 C C . TYR A 1 105 ? -8.156 -8.620 2.072 1.00 50.00 105 TYR A C 1
ATOM 818 O O . TYR A 1 105 ? -8.214 -9.782 2.457 1.00 50.00 105 TYR A O 1
ATOM 826 N N . ILE A 1 106 ? -7.751 -8.300 0.836 1.00 52.94 106 ILE A N 1
ATOM 827 C CA . ILE A 1 106 ? -7.523 -9.312 -0.211 1.00 52.94 106 ILE A CA 1
ATOM 828 C C . ILE A 1 106 ? -6.053 -9.757 -0.274 1.00 52.94 106 ILE A C 1
ATOM 830 O O . ILE A 1 106 ? -5.770 -10.871 -0.704 1.00 52.94 106 ILE A O 1
ATOM 834 N N . ARG A 1 107 ? -5.102 -8.904 0.136 1.00 54.47 107 ARG A N 1
ATOM 835 C CA . ARG A 1 107 ? -3.667 -9.133 -0.130 1.00 54.47 107 ARG A CA 1
ATOM 836 C C . ARG A 1 107 ? -2.778 -9.259 1.107 1.00 54.47 107 ARG A C 1
ATOM 838 O O . ARG A 1 107 ? -1.801 -9.990 1.027 1.00 54.47 107 ARG A O 1
ATOM 845 N N . LEU A 1 108 ? -3.089 -8.569 2.208 1.00 62.06 108 LEU A N 1
ATOM 846 C CA . LEU A 1 108 ? -2.252 -8.507 3.420 1.00 62.06 108 LEU A CA 1
ATOM 847 C C . LEU A 1 108 ? -3.146 -8.303 4.663 1.00 62.06 108 LEU A C 1
ATOM 849 O O . LEU A 1 108 ? -3.289 -7.166 5.132 1.00 62.06 108 LEU A O 1
ATOM 853 N N . PRO A 1 109 ? -3.783 -9.368 5.188 1.00 62.53 109 PRO A N 1
ATOM 854 C CA . PRO A 1 109 ? -4.688 -9.287 6.339 1.00 62.53 109 PRO A CA 1
ATOM 855 C C . PRO A 1 109 ? -4.061 -8.625 7.574 1.00 62.53 109 PRO A C 1
ATOM 857 O O . PRO A 1 109 ? -4.752 -7.971 8.355 1.00 62.53 109 PRO A O 1
ATOM 860 N N . GLU A 1 110 ? -2.742 -8.727 7.728 1.00 62.78 110 GLU A N 1
ATOM 861 C CA . GLU A 1 110 ? -1.966 -8.113 8.805 1.00 62.78 110 GLU A CA 1
ATOM 862 C C . GLU A 1 110 ? -2.109 -6.583 8.809 1.00 62.78 110 GLU A C 1
ATOM 864 O O . GLU A 1 110 ? -2.105 -5.954 9.872 1.00 62.78 110 GLU A O 1
ATOM 869 N N . LEU A 1 111 ? -2.316 -5.969 7.637 1.00 64.19 111 LEU A N 1
ATOM 870 C CA . LEU A 1 111 ? -2.488 -4.522 7.506 1.00 64.19 111 LEU A CA 1
ATOM 871 C C . LEU A 1 111 ? -3.822 -4.020 8.054 1.00 64.19 111 LEU A C 1
ATOM 873 O O . LEU A 1 111 ? -3.939 -2.824 8.307 1.00 64.19 111 LEU A O 1
ATOM 877 N N . ILE A 1 112 ? -4.808 -4.890 8.298 1.00 64.25 112 ILE A N 1
ATOM 878 C CA . ILE A 1 112 ? -6.092 -4.490 8.894 1.00 64.25 112 ILE A CA 1
ATOM 879 C C . ILE A 1 112 ? -5.872 -3.872 10.283 1.00 64.25 112 ILE A C 1
ATOM 881 O O . ILE A 1 112 ? -6.547 -2.905 10.641 1.00 64.25 112 ILE A O 1
ATOM 885 N N . SER A 1 113 ? -4.883 -4.370 11.034 1.00 64.12 113 SER A N 1
ATOM 886 C CA . SER A 1 113 ? -4.521 -3.846 12.356 1.00 64.12 113 SER A CA 1
ATOM 887 C C . SER A 1 113 ? -4.090 -2.373 12.323 1.00 64.12 113 SER A C 1
ATOM 889 O O . SER A 1 113 ? -4.421 -1.621 13.238 1.00 64.12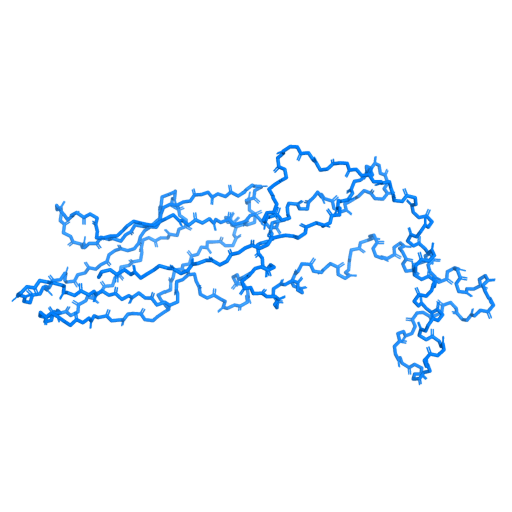 113 SER A O 1
ATOM 891 N N . ALA A 1 114 ? -3.456 -1.924 11.233 1.00 61.56 114 ALA A N 1
ATOM 892 C CA . ALA A 1 114 ? -3.015 -0.539 11.062 1.00 61.56 114 ALA A CA 1
ATOM 893 C C . ALA A 1 114 ? -4.181 0.457 10.916 1.00 61.56 114 ALA A C 1
ATOM 895 O O . ALA A 1 114 ? -3.983 1.661 11.054 1.00 61.56 114 ALA A O 1
ATOM 896 N N . PHE A 1 115 ? -5.398 -0.033 10.650 1.00 61.59 115 PHE A N 1
ATOM 897 C CA . PHE A 1 115 ? -6.612 0.780 10.522 1.00 61.59 115 PHE A CA 1
ATOM 898 C C . PHE A 1 115 ? -7.506 0.732 11.766 1.00 61.59 115 PHE A C 1
ATOM 900 O O . PHE A 1 115 ? -8.624 1.266 11.740 1.00 61.59 115 PHE A O 1
ATOM 907 N N . ILE A 1 116 ? -7.045 0.087 12.841 1.00 68.94 116 ILE A N 1
ATOM 908 C CA . ILE A 1 116 ? -7.677 0.165 14.156 1.00 68.94 116 ILE A CA 1
ATOM 909 C C . ILE A 1 116 ? -7.273 1.508 14.770 1.00 68.94 116 ILE A C 1
ATOM 911 O O . ILE A 1 116 ? -6.094 1.840 14.841 1.00 68.94 116 ILE A O 1
ATOM 915 N N . GLN A 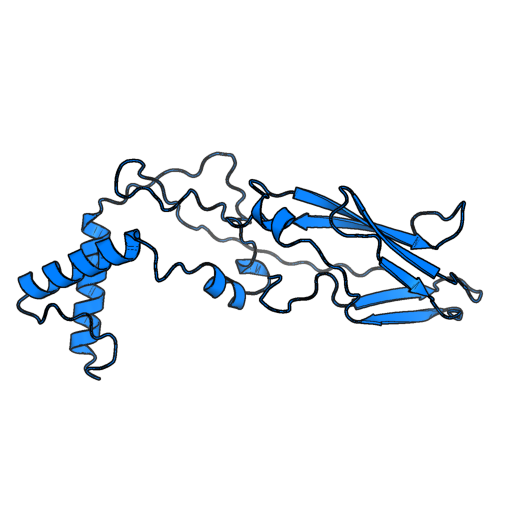1 117 ? -8.260 2.288 15.211 1.00 71.25 117 GLN A N 1
ATOM 916 C CA . GLN A 1 117 ? -8.049 3.562 15.901 1.00 71.25 117 GLN A CA 1
ATOM 917 C C . GLN A 1 117 ? -8.371 3.383 17.392 1.00 71.25 117 GLN A C 1
ATOM 919 O O . GLN A 1 117 ? -9.452 3.783 17.827 1.00 71.25 117 GLN A O 1
ATOM 924 N N . PRO A 1 118 ? -7.481 2.755 18.185 1.00 66.25 118 PRO A N 1
ATOM 925 C CA . PRO A 1 118 ? -7.782 2.433 19.581 1.00 66.25 118 PRO A CA 1
ATOM 926 C C . PRO A 1 118 ? -7.985 3.688 20.440 1.00 66.25 118 PRO A C 1
ATOM 928 O O . PRO A 1 118 ? -8.767 3.659 21.381 1.00 66.25 118 PRO A O 1
ATOM 931 N N . ASN A 1 119 ? -7.340 4.798 20.069 1.00 72.94 119 ASN A N 1
ATOM 932 C CA . ASN A 1 119 ? -7.361 6.067 20.801 1.00 72.94 119 ASN A CA 1
ATOM 933 C C . ASN A 1 119 ? -8.320 7.097 20.175 1.00 72.94 119 ASN A C 1
ATOM 935 O O . ASN A 1 119 ? -8.105 8.301 20.287 1.00 72.94 119 ASN A O 1
ATOM 939 N N . SER A 1 120 ? -9.338 6.650 19.433 1.00 77.94 120 SER A N 1
ATOM 940 C CA . SER A 1 120 ? -10.371 7.560 18.930 1.00 77.94 120 SER A CA 1
ATOM 941 C C . SER A 1 120 ? -11.269 8.030 20.079 1.00 77.94 120 SER A C 1
ATOM 943 O O . SER A 1 120 ? -11.675 7.232 20.922 1.00 77.94 120 SER A O 1
ATOM 945 N N . THR A 1 121 ? -11.664 9.303 20.065 1.00 76.25 121 THR A N 1
ATOM 946 C CA . THR A 1 121 ? -12.604 9.886 21.042 1.00 76.25 121 THR A CA 1
ATOM 947 C C . THR A 1 121 ? -13.957 9.165 21.070 1.00 76.25 121 THR A C 1
ATOM 949 O O . THR A 1 121 ? -14.636 9.138 22.095 1.00 76.25 121 THR A O 1
ATOM 952 N N . VAL A 1 122 ? -14.355 8.522 19.967 1.00 80.38 122 VAL A N 1
ATOM 953 C CA . VAL A 1 122 ? -15.560 7.679 19.918 1.00 80.38 122 VAL A CA 1
ATOM 954 C C . VAL A 1 122 ? -15.401 6.430 20.788 1.00 80.38 122 VAL A C 1
ATOM 956 O O . VAL A 1 122 ? -16.340 6.046 21.484 1.00 80.38 122 VAL A O 1
ATOM 959 N N . ILE A 1 123 ? -14.212 5.821 20.802 1.00 83.88 123 ILE A N 1
ATOM 960 C CA . ILE A 1 123 ? -13.922 4.657 21.649 1.00 83.88 123 ILE A CA 1
ATOM 961 C C . ILE A 1 123 ? -13.962 5.057 23.124 1.00 83.88 123 ILE A C 1
ATOM 963 O O . ILE A 1 123 ? -14.569 4.347 23.919 1.00 83.88 123 ILE A O 1
ATOM 967 N N . GLU A 1 124 ? -13.421 6.222 23.488 1.00 84.12 124 GLU A N 1
ATOM 968 C CA . GLU A 1 124 ? -13.502 6.739 24.863 1.00 84.12 124 GLU A CA 1
ATOM 969 C C . GLU A 1 124 ? -14.954 6.913 25.334 1.00 84.12 124 GLU A C 1
ATOM 971 O O . GLU A 1 124 ? -15.304 6.496 26.443 1.00 84.12 124 GLU A O 1
ATOM 976 N N . LYS A 1 125 ? -15.828 7.461 24.477 1.00 85.25 125 LYS A N 1
ATOM 977 C CA . LYS A 1 125 ? -17.267 7.592 24.768 1.00 85.25 125 LYS A CA 1
ATOM 978 C C . LYS A 1 125 ? -17.927 6.224 24.982 1.00 85.25 125 LYS A C 1
ATOM 980 O O . LYS A 1 125 ? -18.662 6.043 25.952 1.00 85.25 125 LYS A O 1
ATOM 985 N N . ILE A 1 126 ? -17.634 5.246 24.120 1.00 88.25 126 ILE A N 1
ATOM 986 C CA . ILE A 1 126 ? -18.165 3.877 24.246 1.00 88.25 126 ILE A CA 1
ATOM 987 C C . ILE A 1 126 ? -17.688 3.223 25.548 1.00 88.25 126 ILE A C 1
ATOM 989 O O . ILE A 1 126 ? -18.501 2.658 26.278 1.00 88.25 126 ILE A O 1
ATOM 993 N N . LEU A 1 127 ? -16.395 3.322 25.870 1.00 89.94 127 LEU A N 1
ATOM 994 C CA . LEU A 1 127 ? -15.827 2.759 27.097 1.00 89.94 127 LEU A CA 1
ATOM 995 C C . LEU A 1 127 ? -16.425 3.413 28.350 1.00 89.94 127 LEU A C 1
ATOM 997 O O . LEU A 1 127 ? -16.753 2.720 29.311 1.00 89.94 127 LEU A O 1
ATOM 1001 N N . THR A 1 128 ? -16.651 4.726 28.322 1.00 90.25 128 THR A N 1
ATOM 1002 C CA . THR A 1 128 ? -17.315 5.446 29.420 1.00 90.25 128 THR A CA 1
ATOM 1003 C C . THR A 1 128 ? -18.742 4.932 29.635 1.00 90.25 128 THR A C 1
ATOM 1005 O O . THR A 1 128 ? -19.126 4.606 30.759 1.00 90.25 128 THR A O 1
ATOM 1008 N N . ASN A 1 129 ? -19.517 4.769 28.560 1.00 89.81 129 ASN A N 1
ATOM 1009 C CA . ASN A 1 129 ? -20.879 4.233 28.633 1.00 89.81 129 ASN A CA 1
ATOM 1010 C C . ASN A 1 129 ? -20.908 2.764 29.089 1.00 89.81 129 ASN A C 1
ATOM 1012 O O . ASN A 1 129 ? -21.795 2.361 29.847 1.00 89.81 129 ASN A O 1
ATOM 1016 N N . ALA A 1 130 ? -19.923 1.962 28.681 1.00 92.38 130 ALA A N 1
ATOM 1017 C CA . ALA A 1 130 ? -19.779 0.584 29.138 1.00 92.38 130 ALA A CA 1
ATOM 1018 C C . ALA A 1 130 ? -19.492 0.519 30.649 1.00 92.38 130 ALA A C 1
ATOM 1020 O O . ALA A 1 130 ? -20.105 -0.278 31.356 1.00 92.38 130 ALA A O 1
ATOM 1021 N N . ALA A 1 131 ? -18.637 1.402 31.175 1.00 92.94 131 ALA A N 1
ATOM 1022 C CA . ALA A 1 131 ? -18.358 1.493 32.609 1.00 92.94 131 ALA A CA 1
ATOM 1023 C C . ALA A 1 131 ? -19.612 1.856 33.430 1.00 92.94 131 ALA A C 1
ATOM 1025 O O . ALA A 1 131 ? -19.856 1.271 34.489 1.00 92.94 131 ALA A O 1
ATOM 1026 N N . VAL A 1 132 ? -20.442 2.776 32.922 1.00 93.56 132 VAL A N 1
ATOM 1027 C CA . VAL A 1 132 ? -21.751 3.101 33.518 1.00 93.56 132 VAL A CA 1
ATOM 1028 C C . VAL A 1 132 ? -22.685 1.888 33.478 1.00 93.56 132 VAL A C 1
ATOM 1030 O O . VAL A 1 132 ? -23.338 1.578 34.473 1.00 93.56 132 VAL A O 1
ATOM 1033 N N . THR A 1 133 ? -22.711 1.161 32.361 1.00 92.94 133 THR A N 1
ATOM 1034 C CA . THR A 1 133 ? -23.541 -0.042 32.198 1.00 92.94 133 THR A CA 1
ATOM 1035 C C . THR A 1 133 ? -23.151 -1.144 33.185 1.00 92.94 133 THR A C 1
ATOM 1037 O O . THR A 1 133 ? -24.022 -1.698 33.852 1.00 92.94 133 THR A O 1
ATOM 1040 N N . LEU A 1 134 ? -21.850 -1.404 33.365 1.00 93.56 134 LEU A N 1
ATOM 1041 C CA . LEU A 1 134 ? -21.347 -2.355 34.364 1.00 93.56 134 LEU A CA 1
ATOM 1042 C C . LEU A 1 134 ? -21.804 -1.994 35.778 1.00 93.56 134 LEU A C 1
ATOM 1044 O O . LEU A 1 134 ? -22.256 -2.865 36.521 1.00 93.56 134 LEU A O 1
ATOM 1048 N N . LYS A 1 135 ? -21.736 -0.705 36.131 1.00 93.12 135 LYS A N 1
ATOM 1049 C CA . LYS A 1 135 ? -22.195 -0.215 37.433 1.00 93.12 135 LYS A CA 1
ATOM 1050 C C . LYS A 1 135 ? -23.691 -0.467 37.634 1.00 93.12 135 LYS A C 1
ATOM 1052 O O . LYS A 1 135 ? -24.093 -0.905 38.708 1.00 93.12 135 LYS A O 1
ATOM 1057 N N . ASN A 1 136 ? -24.504 -0.242 36.603 1.00 92.56 136 ASN A N 1
ATOM 1058 C CA . ASN A 1 136 ? -25.948 -0.491 36.650 1.00 92.56 136 ASN A CA 1
ATOM 1059 C C . ASN A 1 136 ? -26.289 -1.982 36.788 1.00 92.56 136 ASN A C 1
ATOM 1061 O O . ASN A 1 136 ? -27.310 -2.322 37.378 1.00 92.56 136 ASN A O 1
ATOM 1065 N N . TRP A 1 137 ? -25.432 -2.872 36.285 1.00 94.12 137 TRP A N 1
ATOM 1066 C CA . TRP A 1 137 ? -25.555 -4.323 36.465 1.00 94.12 137 TRP A CA 1
ATOM 1067 C C . TRP A 1 137 ? -25.031 -4.821 37.821 1.00 94.12 137 TRP A C 1
ATOM 1069 O O . TRP A 1 137 ? -25.058 -6.018 38.086 1.00 94.12 137 TRP A O 1
ATOM 1079 N N . GLY A 1 138 ? -24.562 -3.921 38.693 1.00 91.06 138 GLY A N 1
ATOM 1080 C CA . GLY A 1 138 ? -24.019 -4.276 40.005 1.00 91.06 138 GLY A CA 1
ATOM 1081 C C . GLY A 1 138 ? -22.582 -4.802 39.963 1.00 91.06 138 GLY A C 1
ATOM 1082 O O . GLY A 1 138 ? -22.113 -5.383 40.941 1.00 91.06 138 GLY A O 1
ATOM 1083 N N . HIS A 1 139 ? -21.869 -4.605 38.854 1.00 90.94 139 HIS A N 1
ATOM 1084 C CA . HIS A 1 139 ? -20.460 -4.963 38.714 1.00 90.94 139 HIS A CA 1
ATOM 1085 C C . HIS A 1 139 ? -19.539 -3.756 38.935 1.00 90.94 139 HIS A C 1
ATOM 1087 O O . HIS A 1 139 ? -19.963 -2.600 38.979 1.00 90.94 139 HIS A O 1
ATOM 1093 N N . SER A 1 140 ? -18.238 -4.030 39.055 1.00 88.75 140 SER A N 1
ATOM 1094 C CA . SER A 1 140 ? -17.217 -2.981 39.033 1.00 88.75 140 SER A CA 1
ATOM 1095 C C . SER A 1 140 ? -17.250 -2.234 37.699 1.00 88.75 140 SER A C 1
ATOM 1097 O O . SER A 1 140 ? -17.284 -2.855 36.640 1.00 88.75 140 SER A O 1
ATOM 1099 N N . SER A 1 141 ? -17.172 -0.904 37.742 1.00 87.31 141 SER A N 1
ATOM 1100 C CA . SER A 1 141 ? -17.077 -0.056 36.547 1.00 87.31 141 SER A CA 1
ATOM 1101 C C . SER A 1 141 ? -15.695 -0.099 35.879 1.00 87.31 141 SER A C 1
ATOM 1103 O O . SER A 1 141 ? -15.476 0.576 34.876 1.00 87.31 141 SER A O 1
ATOM 1105 N N . ALA A 1 142 ? -14.738 -0.845 36.440 1.00 88.50 142 ALA A N 1
ATOM 1106 C CA . ALA A 1 142 ? -13.388 -0.951 35.907 1.00 88.50 142 ALA A CA 1
ATOM 1107 C C . ALA A 1 142 ? -13.335 -1.864 34.671 1.00 88.50 142 ALA A C 1
ATOM 1109 O O . ALA A 1 142 ? -13.559 -3.073 34.759 1.00 88.50 142 ALA A O 1
ATOM 1110 N N . ILE A 1 143 ? -12.934 -1.301 33.530 1.00 87.25 143 ILE A N 1
ATOM 1111 C CA . ILE A 1 143 ? -12.635 -2.053 32.305 1.00 87.25 143 ILE A CA 1
ATOM 1112 C C . ILE A 1 143 ? -11.199 -2.577 32.403 1.00 87.25 143 ILE A C 1
ATOM 1114 O O . ILE A 1 143 ? -10.258 -2.025 31.844 1.00 87.25 143 ILE A O 1
ATOM 1118 N N . SER A 1 144 ? -11.027 -3.638 33.185 1.00 84.25 144 SER A N 1
ATOM 1119 C CA . SER A 1 144 ? -9.720 -4.229 33.519 1.00 84.25 144 SER A CA 1
ATOM 1120 C C . SER A 1 144 ? -9.147 -5.148 32.428 1.00 84.25 144 SER A C 1
ATOM 1122 O O . SER A 1 144 ? -8.043 -5.680 32.569 1.00 84.25 144 SER A O 1
ATOM 1124 N N . GLY A 1 145 ? -9.876 -5.352 31.326 1.00 82.12 145 GLY A N 1
ATOM 1125 C CA . GLY A 1 145 ? -9.483 -6.283 30.269 1.00 82.12 145 GLY A CA 1
ATOM 1126 C C . GLY A 1 145 ? -9.297 -7.700 30.818 1.00 82.12 145 GLY A C 1
ATOM 1127 O O . GLY A 1 145 ? -10.166 -8.222 31.507 1.00 82.12 145 GLY A O 1
ATOM 1128 N N . TYR A 1 146 ? -8.145 -8.313 30.539 1.00 86.00 146 TYR A N 1
ATOM 1129 C CA . TYR A 1 146 ? -7.807 -9.667 31.003 1.00 86.00 146 TYR A CA 1
ATOM 1130 C C . TYR A 1 146 ? -7.074 -9.706 32.354 1.00 86.00 146 TYR A C 1
ATOM 1132 O O . TYR A 1 146 ? -6.682 -10.781 32.809 1.00 86.00 146 TYR A O 1
ATOM 1140 N N . GLN A 1 147 ? -6.851 -8.559 33.002 1.00 87.25 147 GLN A N 1
ATOM 1141 C CA . GLN A 1 147 ? -5.995 -8.473 34.193 1.00 87.25 147 GLN A CA 1
ATOM 1142 C C . GLN A 1 147 ? -6.538 -9.270 35.386 1.00 87.25 147 GLN A C 1
ATOM 1144 O O . GLN A 1 147 ? -5.758 -9.790 36.181 1.00 87.25 147 GLN A O 1
ATOM 1149 N N . THR A 1 148 ? -7.859 -9.411 35.493 1.00 86.88 148 THR A N 1
ATOM 1150 C CA . THR A 1 148 ? -8.519 -10.171 36.565 1.00 86.88 148 THR A CA 1
ATOM 1151 C C . THR A 1 148 ? -8.376 -11.682 36.409 1.00 86.88 148 THR A C 1
ATOM 1153 O O . THR A 1 148 ? -8.598 -12.404 37.376 1.00 86.88 148 THR A O 1
ATOM 1156 N N . LYS A 1 149 ? -8.006 -12.166 35.210 1.00 88.44 149 LYS A N 1
ATOM 1157 C CA . LYS A 1 149 ? -7.947 -13.594 34.844 1.00 88.44 149 LYS A CA 1
ATOM 1158 C C . LYS A 1 149 ? -9.256 -14.359 35.108 1.00 88.44 149 LYS A C 1
ATOM 1160 O O . LYS A 1 149 ? -9.235 -15.580 35.232 1.00 88.44 149 LYS A O 1
ATOM 1165 N N . ASP A 1 150 ? -10.382 -13.649 35.156 1.00 90.19 150 ASP A N 1
ATOM 1166 C CA . ASP A 1 150 ? -11.716 -14.210 35.364 1.00 90.19 150 ASP A CA 1
ATOM 1167 C C . ASP A 1 150 ? -12.541 -14.100 34.064 1.00 90.19 150 ASP A C 1
ATOM 1169 O O . ASP A 1 150 ? -12.895 -12.986 33.653 1.00 90.19 150 ASP A O 1
ATOM 1173 N N . PRO A 1 151 ? -12.874 -15.228 33.407 1.00 89.75 151 PRO A N 1
ATOM 1174 C CA . PRO A 1 151 ? -13.691 -15.236 32.196 1.00 89.75 151 PRO A CA 1
ATOM 1175 C C . PRO A 1 151 ? -15.071 -14.590 32.371 1.00 89.75 151 PRO A C 1
ATOM 1177 O O . PRO A 1 151 ? -15.585 -13.996 31.423 1.00 89.75 151 PRO A O 1
ATOM 1180 N N . GLY A 1 152 ? -15.668 -14.670 33.565 1.00 89.50 152 GLY A N 1
ATOM 1181 C CA . GLY A 1 152 ? -16.961 -14.059 33.867 1.00 89.50 152 GLY A CA 1
ATOM 1182 C C . GLY A 1 152 ? -16.888 -12.535 33.830 1.00 89.50 152 GLY A C 1
ATOM 1183 O O . GLY A 1 152 ? -17.723 -11.888 33.200 1.00 89.50 152 GLY A O 1
ATOM 1184 N N . VAL A 1 153 ? -15.829 -11.956 34.407 1.00 88.31 153 VAL A N 1
ATOM 1185 C CA . VAL A 1 153 ? -15.575 -10.506 34.342 1.00 88.31 153 VAL A CA 1
ATOM 1186 C C . VAL A 1 153 ? -15.369 -10.053 32.896 1.00 88.31 153 VAL A C 1
ATOM 1188 O O . VAL A 1 153 ? -15.933 -9.038 32.487 1.00 88.31 153 VAL A O 1
ATOM 1191 N N . VAL A 1 154 ? -14.628 -10.825 32.097 1.00 90.31 154 VAL A N 1
ATOM 1192 C CA . VAL A 1 154 ? -14.424 -10.530 30.670 1.00 90.31 154 VAL A CA 1
ATOM 1193 C C . VAL A 1 154 ? -15.750 -10.563 29.901 1.00 90.31 154 VAL A C 1
ATOM 1195 O O . VAL A 1 154 ? -16.018 -9.654 29.115 1.00 90.31 154 VAL A O 1
ATOM 1198 N N . CYS A 1 155 ? -16.607 -11.558 30.154 1.00 90.44 155 CYS A N 1
ATOM 1199 C CA . CYS A 1 155 ? -17.932 -11.642 29.531 1.00 90.44 155 CYS A CA 1
ATOM 1200 C C . CYS A 1 155 ? -18.818 -10.447 29.904 1.00 90.44 155 CYS A C 1
ATOM 1202 O O . CYS A 1 155 ? -19.473 -9.877 29.032 1.00 90.44 155 CYS A O 1
ATOM 1204 N N . ASN A 1 156 ? -18.792 -10.017 31.168 1.00 91.62 156 ASN A N 1
ATOM 1205 C CA . ASN A 1 156 ? -19.556 -8.857 31.627 1.00 91.62 156 ASN A CA 1
ATOM 1206 C C . ASN A 1 156 ? -19.080 -7.563 30.956 1.00 91.62 156 ASN A C 1
ATOM 1208 O O . ASN A 1 156 ? -19.901 -6.769 30.499 1.00 91.62 156 ASN A O 1
ATOM 1212 N N . ILE A 1 157 ? -17.761 -7.369 30.838 1.00 91.44 157 ILE A N 1
ATOM 1213 C CA . ILE A 1 157 ? -17.178 -6.226 30.122 1.00 91.44 157 ILE A CA 1
ATOM 1214 C C . ILE A 1 157 ? -17.600 -6.246 28.647 1.00 91.44 157 ILE A C 1
ATOM 1216 O O . ILE A 1 157 ? -18.050 -5.225 28.127 1.00 91.44 157 ILE A O 1
ATOM 1220 N N . ALA A 1 158 ? -17.508 -7.397 27.975 1.00 91.25 158 ALA A N 1
ATOM 1221 C CA . ALA A 1 158 ? -17.918 -7.538 26.578 1.00 91.25 158 ALA A CA 1
ATOM 1222 C C . ALA A 1 158 ? -19.414 -7.232 26.383 1.00 91.25 158 ALA A C 1
ATOM 1224 O O . ALA A 1 158 ? -19.781 -6.493 25.468 1.00 91.25 158 ALA A O 1
ATOM 1225 N N . GLY A 1 159 ? -20.269 -7.735 27.279 1.00 90.19 159 GLY A N 1
ATOM 1226 C CA . GLY A 1 159 ? -21.700 -7.441 27.280 1.00 90.19 159 GLY A CA 1
ATOM 1227 C C . GLY A 1 159 ? -21.991 -5.954 27.479 1.00 90.19 159 GLY A C 1
ATOM 1228 O O . GLY A 1 159 ? -22.824 -5.390 26.771 1.00 90.19 159 GLY A O 1
ATOM 1229 N N . ALA A 1 160 ? -21.281 -5.292 28.393 1.00 91.75 160 ALA A N 1
ATOM 1230 C CA . ALA A 1 160 ? -21.461 -3.868 28.654 1.00 91.75 160 ALA A CA 1
ATOM 1231 C C . ALA A 1 160 ? -21.006 -2.992 27.478 1.00 91.75 160 ALA A C 1
ATOM 1233 O O . ALA A 1 160 ? -21.670 -2.008 27.155 1.00 91.75 160 ALA A O 1
ATOM 1234 N N . ILE A 1 161 ? -19.920 -3.368 26.793 1.00 90.56 161 ILE A N 1
ATOM 1235 C CA . ILE A 1 161 ? -19.488 -2.715 25.548 1.00 90.56 161 ILE A CA 1
ATOM 1236 C C . ILE A 1 161 ? -20.550 -2.896 24.461 1.00 90.56 161 ILE A C 1
ATOM 1238 O O . ILE A 1 161 ? -20.923 -1.926 23.804 1.00 90.56 161 ILE A O 1
ATOM 1242 N N . PHE A 1 162 ? -21.078 -4.110 24.291 1.00 88.88 162 PHE A N 1
ATOM 1243 C CA . PHE A 1 162 ? -22.148 -4.374 23.330 1.00 88.88 162 PHE A CA 1
ATOM 1244 C C . PHE A 1 162 ? -23.397 -3.530 23.617 1.00 88.88 162 PHE A C 1
ATOM 1246 O O . PHE A 1 162 ? -23.935 -2.900 22.709 1.00 88.88 162 PHE A O 1
ATOM 1253 N N . ALA A 1 163 ? -23.823 -3.454 24.879 1.00 87.81 163 ALA A N 1
ATOM 1254 C CA . ALA A 1 163 ? -24.955 -2.631 25.295 1.00 87.81 163 ALA A CA 1
ATOM 1255 C C . ALA A 1 163 ? -24.701 -1.130 25.063 1.00 87.81 163 ALA A C 1
ATOM 1257 O O . ALA A 1 163 ? -25.586 -0.426 24.575 1.00 87.81 163 ALA A O 1
ATOM 1258 N N . ALA A 1 164 ? -23.487 -0.646 25.341 1.00 88.31 164 ALA A N 1
ATOM 1259 C CA . ALA A 1 164 ? -23.096 0.732 25.062 1.00 88.31 164 ALA A CA 1
ATOM 1260 C C . ALA A 1 164 ? -23.167 1.048 23.558 1.00 88.31 164 ALA A C 1
ATOM 1262 O O . ALA A 1 164 ? -23.753 2.058 23.176 1.00 88.31 164 ALA A O 1
ATOM 1263 N N . ILE A 1 165 ? -22.658 0.159 22.700 1.00 85.19 165 ILE A N 1
ATOM 1264 C CA . ILE A 1 165 ? -22.746 0.294 21.238 1.00 85.19 165 ILE A CA 1
ATOM 1265 C C . ILE A 1 165 ? -24.208 0.262 20.772 1.00 85.19 165 ILE A C 1
ATOM 1267 O O . ILE A 1 165 ? -24.617 1.094 19.964 1.00 85.19 165 ILE A O 1
ATOM 1271 N N . ALA A 1 166 ? -25.019 -0.656 21.304 1.00 83.81 166 ALA A N 1
ATOM 1272 C CA . ALA A 1 166 ? -26.440 -0.753 20.973 1.00 83.81 166 ALA A CA 1
ATOM 1273 C C . ALA A 1 166 ? -27.211 0.525 21.352 1.00 83.81 166 ALA A C 1
ATOM 1275 O O . ALA A 1 166 ? -28.097 0.961 20.615 1.00 83.81 166 ALA A O 1
ATOM 1276 N N . SER A 1 167 ? -26.832 1.173 22.460 1.00 81.38 167 SER A N 1
ATOM 1277 C CA . SER A 1 167 ? -27.426 2.442 22.898 1.00 81.38 167 SER A CA 1
ATOM 1278 C C . SER A 1 167 ? -27.128 3.618 21.961 1.00 81.38 167 SER A C 1
ATOM 1280 O O . SER A 1 167 ? -27.889 4.582 21.938 1.00 81.38 167 SER A O 1
ATOM 1282 N N . CYS A 1 168 ? -26.083 3.527 21.127 1.00 76.25 168 CYS A N 1
ATOM 1283 C CA . CYS A 1 168 ? -25.741 4.561 20.149 1.00 76.25 168 CYS A CA 1
ATOM 1284 C C . CYS A 1 168 ? -26.727 4.650 18.967 1.00 76.25 168 CYS A C 1
ATOM 1286 O O . CYS A 1 168 ? -26.521 5.495 18.099 1.00 76.25 168 CYS A O 1
ATOM 1288 N N . GLN A 1 169 ? -27.777 3.812 18.919 1.00 68.75 169 GLN A N 1
ATOM 1289 C CA . GLN A 1 169 ? -28.795 3.796 17.855 1.00 68.75 169 GLN A CA 1
ATOM 1290 C C . GLN A 1 169 ? -28.168 3.869 16.457 1.00 68.75 169 GLN A C 1
ATOM 1292 O O . GLN A 1 169 ? -28.444 4.776 15.667 1.00 68.75 169 GLN A O 1
ATOM 1297 N N . ILE A 1 170 ? -27.263 2.928 16.182 1.00 66.62 170 ILE A N 1
ATOM 1298 C CA . ILE A 1 170 ? -26.560 2.850 14.904 1.00 66.62 170 ILE A CA 1
ATOM 1299 C C . ILE A 1 170 ? -27.591 2.513 13.823 1.00 66.62 170 ILE A C 1
ATOM 1301 O O . ILE A 1 170 ? -28.089 1.390 13.750 1.00 66.62 170 ILE A O 1
ATOM 1305 N N . ASN A 1 171 ? -27.929 3.504 13.002 1.00 50.97 171 ASN A N 1
ATOM 1306 C CA . ASN A 1 171 ? -28.845 3.327 11.886 1.00 50.97 171 ASN A CA 1
ATOM 1307 C C . ASN A 1 171 ? -28.111 2.707 10.697 1.00 50.97 171 ASN A C 1
ATOM 1309 O O . ASN A 1 171 ? -26.971 3.06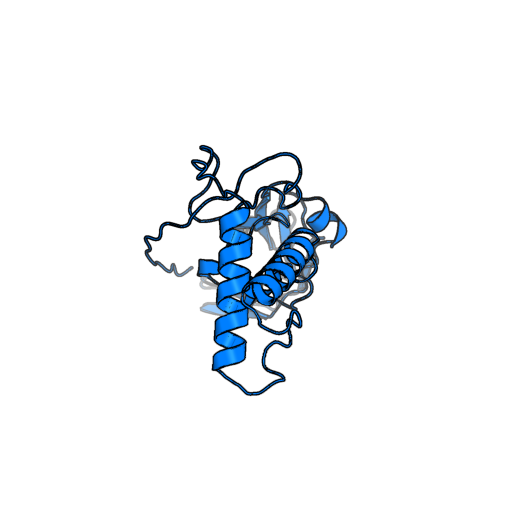2 10.395 1.00 50.97 171 ASN A O 1
ATOM 1313 N N . TYR A 1 172 ? -28.794 1.806 9.995 1.00 44.19 172 TYR A N 1
ATOM 1314 C CA . TYR A 1 172 ? -28.306 1.272 8.731 1.00 44.19 172 TYR A CA 1
ATOM 1315 C C . TYR A 1 172 ? -28.358 2.366 7.658 1.00 44.19 172 TYR A C 1
ATOM 1317 O O . TYR A 1 172 ? -29.439 2.883 7.372 1.00 44.19 172 TYR A O 1
ATOM 1325 N N . CYS A 1 173 ? -27.213 2.699 7.058 1.00 47.25 173 CYS A N 1
ATOM 1326 C CA . CYS A 1 173 ? -27.156 3.557 5.878 1.00 47.25 173 CYS A CA 1
ATOM 1327 C C . CYS A 1 173 ? -26.774 2.722 4.650 1.00 47.25 173 CYS A C 1
ATOM 1329 O O . CYS A 1 173 ? -25.852 1.902 4.704 1.00 47.25 173 CYS A O 1
ATOM 1331 N N . VAL A 1 174 ? -27.511 2.905 3.553 1.00 45.41 174 VAL A N 1
ATOM 1332 C CA . VAL A 1 174 ? -27.203 2.261 2.271 1.00 45.41 174 VAL A CA 1
ATOM 1333 C C . VAL A 1 174 ? -25.917 2.896 1.738 1.00 45.41 174 VAL A C 1
ATOM 1335 O O . VAL A 1 174 ? -25.838 4.124 1.703 1.00 45.41 174 VAL A O 1
ATOM 1338 N N . PRO A 1 175 ? -24.907 2.106 1.335 1.00 48.19 175 PRO A N 1
ATOM 1339 C CA . PRO A 1 175 ? -23.680 2.671 0.798 1.00 48.19 175 PRO A CA 1
ATOM 1340 C C . PRO A 1 175 ? -23.994 3.545 -0.430 1.00 48.19 175 PRO A C 1
ATOM 1342 O O . PRO A 1 175 ? -24.790 3.132 -1.279 1.00 48.19 175 PRO A O 1
ATOM 1345 N N . PRO A 1 176 ? -23.394 4.745 -0.546 1.00 54.88 176 PRO A N 1
ATOM 1346 C CA . PRO A 1 176 ? -23.559 5.578 -1.729 1.00 54.88 176 PRO A CA 1
ATOM 1347 C C . PRO A 1 176 ? -23.044 4.842 -2.972 1.00 54.88 176 PRO A C 1
ATOM 1349 O O . PRO A 1 176 ? -22.189 3.964 -2.881 1.00 54.88 176 PRO A O 1
ATOM 1352 N N . ALA A 1 177 ? -23.532 5.222 -4.154 1.00 48.06 177 ALA A N 1
ATOM 1353 C CA . ALA A 1 177 ? -23.181 4.561 -5.417 1.00 48.06 177 ALA A CA 1
ATOM 1354 C C . ALA A 1 177 ? -21.668 4.564 -5.738 1.00 48.06 177 ALA A C 1
ATOM 1356 O O . ALA A 1 177 ? -21.218 3.770 -6.557 1.00 48.06 177 ALA A O 1
ATOM 1357 N N . SER A 1 178 ? -20.881 5.427 -5.086 1.00 48.38 178 SER A N 1
ATOM 1358 C CA . SER A 1 178 ? -19.416 5.486 -5.177 1.00 48.38 178 SER A CA 1
ATOM 1359 C C . SER A 1 178 ? -18.683 4.448 -4.313 1.00 48.38 178 SER A C 1
ATOM 1361 O O . SER A 1 178 ? -17.455 4.413 -4.313 1.00 48.38 178 SER A O 1
ATOM 1363 N N . PHE A 1 179 ? -19.403 3.612 -3.563 1.00 43.12 179 PHE A N 1
ATOM 1364 C CA . PHE A 1 179 ? -18.818 2.569 -2.727 1.00 43.12 179 PHE A CA 1
ATOM 1365 C C . PHE A 1 179 ? -18.360 1.386 -3.593 1.00 43.12 179 PHE A C 1
ATOM 1367 O O . PHE A 1 179 ? -19.153 0.524 -3.977 1.00 43.12 179 PHE A O 1
ATOM 1374 N N . GLU A 1 180 ? -17.068 1.335 -3.916 1.00 44.28 180 GLU A N 1
ATOM 1375 C CA . GLU A 1 180 ? -16.468 0.172 -4.570 1.00 44.28 180 GLU A CA 1
ATOM 1376 C C . GLU A 1 180 ? -16.427 -1.017 -3.595 1.00 44.28 180 GLU A C 1
ATOM 1378 O O . GLU A 1 180 ? -15.880 -0.938 -2.498 1.00 44.28 180 GLU A O 1
ATOM 1383 N N . PHE A 1 181 ? -16.957 -2.170 -4.011 1.00 43.78 181 PHE A N 1
ATOM 1384 C CA . PHE A 1 181 ? -17.013 -3.388 -3.187 1.00 43.78 181 PHE A CA 1
ATOM 1385 C C . PHE A 1 181 ? -15.635 -3.914 -2.729 1.00 43.78 181 PHE A C 1
ATOM 1387 O O . PHE A 1 181 ? -15.572 -4.706 -1.789 1.00 43.78 181 PHE A O 1
ATOM 1394 N N . ALA A 1 182 ? -14.543 -3.476 -3.367 1.00 41.78 182 ALA A N 1
ATOM 1395 C CA . ALA A 1 182 ? -13.175 -3.897 -3.060 1.00 41.78 182 ALA A CA 1
ATOM 1396 C C . ALA A 1 182 ? -12.410 -2.932 -2.134 1.00 41.78 182 ALA A C 1
ATOM 1398 O O . ALA A 1 182 ? -11.438 -3.354 -1.510 1.00 41.78 182 ALA A O 1
ATOM 1399 N N . SER A 1 183 ? -12.851 -1.676 -2.001 1.00 40.09 183 SER A N 1
ATOM 1400 C CA . SER A 1 183 ? -12.164 -0.648 -1.219 1.00 40.09 183 SER A CA 1
ATOM 1401 C C . SER A 1 183 ? -13.118 -0.045 -0.196 1.00 40.09 183 SER A C 1
ATOM 1403 O O . SER A 1 183 ? -14.087 0.645 -0.505 1.00 40.09 183 SER A O 1
ATOM 1405 N N . LYS A 1 184 ? -12.875 -0.319 1.090 1.00 44.94 184 LYS A N 1
ATOM 1406 C CA . LYS A 1 184 ? -13.608 0.395 2.141 1.00 44.94 184 LYS A CA 1
ATOM 1407 C C . LYS A 1 184 ? -13.088 1.829 2.189 1.00 44.94 184 LYS A C 1
ATOM 1409 O O . LYS A 1 184 ? -12.125 2.097 2.900 1.00 44.94 184 LYS A O 1
ATOM 1414 N N . SER A 1 185 ? -13.750 2.741 1.482 1.00 40.38 185 SER A N 1
ATOM 1415 C CA . SER A 1 185 ? -13.717 4.162 1.824 1.00 40.38 185 SER A CA 1
ATOM 1416 C C . SER A 1 185 ? -14.430 4.322 3.167 1.00 40.38 185 SER A C 1
ATOM 1418 O O . SER A 1 185 ? -15.639 4.100 3.279 1.00 40.38 185 SER A O 1
ATOM 1420 N N . LYS A 1 186 ? -13.681 4.610 4.236 1.00 44.62 186 LYS A N 1
ATOM 1421 C CA . LYS A 1 186 ? -14.303 4.988 5.510 1.00 44.62 186 LYS A CA 1
ATOM 1422 C C . LYS A 1 186 ? -14.713 6.459 5.434 1.00 44.62 186 LYS A C 1
ATOM 1424 O O . LYS A 1 186 ? -13.859 7.338 5.301 1.00 44.62 186 LYS A O 1
ATOM 1429 N N . SER A 1 187 ? -16.014 6.713 5.581 1.00 36.53 187 SER A N 1
ATOM 1430 C CA . SER A 1 187 ? -16.517 8.019 6.017 1.00 36.53 187 SER A CA 1
ATOM 1431 C C . SER A 1 187 ? -15.928 8.341 7.399 1.00 36.53 187 SER A C 1
ATOM 1433 O O . SER A 1 187 ? -15.712 7.439 8.215 1.00 36.53 187 SER A O 1
ATOM 1435 N N . LYS A 1 188 ? -15.587 9.611 7.638 1.00 37.44 188 LYS A N 1
ATOM 1436 C CA . LYS A 1 188 ? -14.906 10.086 8.854 1.00 37.44 188 LYS A CA 1
ATOM 1437 C C . LYS A 1 188 ? -15.656 9.631 10.113 1.00 37.44 188 LYS A C 1
ATOM 1439 O O . LYS A 1 188 ? -16.818 9.958 10.298 1.00 37.44 188 LYS A O 1
ATOM 1444 N N . THR A 1 189 ? -14.959 8.984 11.042 1.00 35.75 189 THR A N 1
ATOM 1445 C CA . THR A 1 189 ? -15.455 8.566 12.369 1.00 35.75 189 THR A CA 1
ATOM 1446 C C . THR A 1 189 ? -15.621 9.724 13.370 1.00 35.75 189 THR A C 1
ATOM 1448 O O . THR A 1 189 ? -15.609 9.496 14.575 1.00 35.75 189 THR A O 1
ATOM 1451 N N . ASN A 1 190 ? -15.783 10.971 12.915 1.00 31.50 190 ASN A N 1
ATOM 1452 C CA . ASN A 1 190 ? -15.810 12.146 13.801 1.00 31.50 190 ASN A CA 1
ATOM 1453 C C . ASN A 1 190 ? -17.194 12.511 14.352 1.00 31.50 190 ASN A C 1
ATOM 1455 O O . ASN A 1 190 ? -17.328 13.527 15.027 1.00 31.50 190 ASN A O 1
ATOM 1459 N N . THR A 1 191 ? -18.230 11.718 14.103 1.00 34.66 191 THR A N 1
ATOM 1460 C CA . THR A 1 191 ? -19.600 12.195 14.299 1.00 34.66 191 THR A CA 1
ATOM 1461 C C . THR A 1 191 ? -20.450 11.251 15.139 1.00 34.66 191 THR A C 1
ATOM 1463 O O . THR A 1 191 ? -21.481 10.749 14.712 1.00 34.66 191 THR A O 1
ATOM 1466 N N . CYS A 1 192 ? -20.075 11.099 16.411 1.00 38.53 192 CYS A N 1
ATOM 1467 C CA . CYS A 1 192 ? -21.072 10.801 17.449 1.00 38.53 192 CYS A CA 1
ATOM 1468 C C . CYS A 1 192 ? -21.878 12.044 17.879 1.00 38.53 192 CYS A C 1
ATOM 1470 O O . CYS A 1 192 ? -22.774 11.891 18.697 1.00 38.53 192 CYS A O 1
ATOM 1472 N N . ASP A 1 193 ? -21.596 13.237 17.332 1.00 36.78 193 ASP A N 1
ATOM 1473 C CA . ASP A 1 193 ? -22.329 14.474 17.657 1.00 36.78 193 ASP A CA 1
ATOM 1474 C C . ASP A 1 193 ? -22.977 15.192 16.453 1.00 36.78 193 ASP A C 1
ATOM 1476 O O . ASP A 1 193 ? -23.459 16.307 16.623 1.00 36.78 193 ASP A O 1
ATOM 1480 N N . SER A 1 194 ? -23.050 14.614 15.241 1.00 31.12 194 SER A N 1
ATOM 1481 C CA . SER A 1 194 ? -23.939 15.202 14.200 1.00 31.12 194 SER A CA 1
ATOM 1482 C C . SER A 1 194 ? -24.230 14.409 12.927 1.00 31.12 194 SER A C 1
ATOM 1484 O O . SER A 1 194 ? -25.175 14.789 12.260 1.00 31.12 194 SER A O 1
ATOM 1486 N N . ASP A 1 195 ? -23.551 13.313 12.588 1.00 31.64 195 ASP A N 1
ATOM 1487 C CA . ASP A 1 195 ? -23.764 12.630 11.298 1.00 31.64 195 ASP A CA 1
ATOM 1488 C C . ASP A 1 195 ? -23.640 11.107 11.447 1.00 31.64 195 ASP A C 1
ATOM 1490 O O . ASP A 1 195 ? -22.575 10.562 11.752 1.00 31.64 195 ASP A O 1
ATOM 1494 N N . LYS A 1 196 ? -24.776 10.426 11.275 1.00 34.25 196 LYS A N 1
ATOM 1495 C CA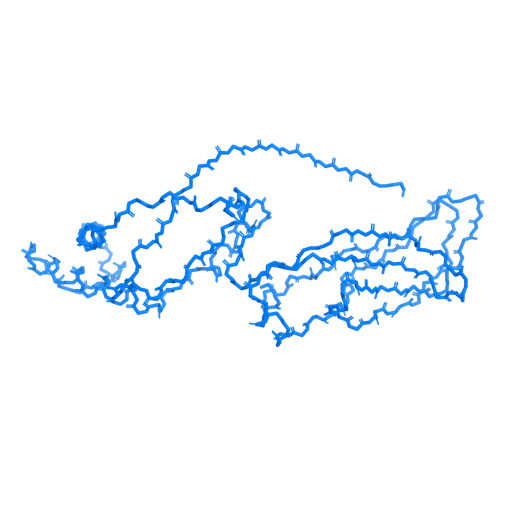 . LYS A 1 196 ? -24.992 8.996 11.528 1.00 34.25 196 LYS A CA 1
ATOM 1496 C C . LYS A 1 196 ? -24.684 8.140 10.291 1.00 34.25 196 LYS A C 1
ATOM 1498 O O . LYS A 1 196 ? -25.627 7.764 9.604 1.00 34.25 196 LYS A O 1
ATOM 1503 N N . GLU A 1 197 ? -23.433 7.761 10.014 1.00 30.36 197 GLU A N 1
ATOM 1504 C CA . GLU A 1 197 ? -23.161 6.812 8.910 1.00 30.36 197 GLU A CA 1
ATOM 1505 C C . GLU A 1 197 ? -21.970 5.867 9.143 1.00 30.36 197 GLU A C 1
ATOM 1507 O O . GLU A 1 197 ? -20.821 6.305 9.180 1.00 30.36 197 GLU A O 1
ATOM 1512 N N . GLN A 1 198 ? -22.231 4.550 9.209 1.00 27.89 198 GLN A N 1
ATOM 1513 C CA . GLN A 1 198 ? -21.245 3.480 8.964 1.00 27.89 198 GLN A CA 1
ATOM 1514 C C . GLN A 1 198 ? -21.909 2.262 8.281 1.00 27.89 198 GLN A C 1
ATOM 1516 O O . GLN A 1 198 ? -23.011 1.868 8.654 1.00 27.89 198 GLN A O 1
ATOM 1521 N N . ALA A 1 199 ? -21.237 1.665 7.283 1.00 30.52 199 ALA A N 1
ATOM 1522 C CA . ALA A 1 199 ? -21.781 0.642 6.372 1.00 30.52 199 ALA A CA 1
ATOM 1523 C C . ALA A 1 199 ? -21.253 -0.796 6.624 1.00 30.52 199 ALA A C 1
ATOM 1525 O O . ALA A 1 199 ? -20.088 -1.001 6.983 1.00 30.52 199 ALA A O 1
ATOM 1526 N N . CYS A 1 200 ? -22.113 -1.801 6.381 1.00 28.28 200 CYS A N 1
ATOM 1527 C CA . CYS A 1 200 ? -21.848 -3.243 6.535 1.00 28.28 200 CYS A CA 1
ATOM 1528 C C . CYS A 1 200 ? -21.320 -3.940 5.257 1.00 28.28 200 CYS A C 1
ATOM 1530 O O . CYS A 1 200 ? -21.592 -3.531 4.134 1.00 28.28 200 CYS A O 1
ATOM 1532 N N . LEU A 1 201 ? -20.582 -5.037 5.480 1.00 24.05 201 LEU A N 1
ATOM 1533 C CA . LEU A 1 201 ? -19.825 -5.886 4.544 1.00 24.05 201 LEU A CA 1
ATOM 1534 C C . LEU A 1 201 ? -20.698 -6.974 3.872 1.00 24.05 201 LEU A C 1
ATOM 1536 O O . LEU A 1 201 ? -21.481 -7.627 4.559 1.00 24.05 201 LEU A O 1
ATOM 1540 N N . LYS A 1 202 ? -20.495 -7.247 2.573 1.00 23.06 202 LYS A N 1
ATOM 1541 C CA . LYS A 1 202 ? -20.978 -8.453 1.863 1.00 23.06 202 LYS A CA 1
ATOM 1542 C C . LYS A 1 202 ? -19.841 -8.992 0.976 1.00 23.06 202 LYS A C 1
ATOM 1544 O O . LYS A 1 202 ? -19.178 -8.198 0.321 1.00 23.06 202 LYS A O 1
ATOM 1549 N N . LEU A 1 203 ? -19.580 -10.303 1.014 1.00 21.73 203 LEU A N 1
ATOM 1550 C CA . LEU A 1 203 ? -18.425 -10.972 0.387 1.00 21.73 203 LEU A CA 1
ATOM 1551 C C . LEU A 1 203 ? -18.852 -11.840 -0.808 1.00 21.73 203 LEU A C 1
ATOM 1553 O O . LEU A 1 203 ? -19.794 -12.620 -0.680 1.00 21.73 203 LEU A O 1
ATOM 1557 N N . SER A 1 204 ? -18.114 -11.761 -1.918 1.00 21.36 204 SER A N 1
ATOM 1558 C CA . SER A 1 204 ? -18.054 -12.779 -2.983 1.00 21.36 204 SER A CA 1
ATOM 1559 C C . SER A 1 204 ? -16.723 -12.639 -3.739 1.00 21.36 204 SER A C 1
ATOM 1561 O O . SER A 1 204 ? -16.345 -11.517 -4.074 1.00 21.36 204 SER A O 1
ATOM 1563 N N . GLY A 1 205 ? -15.997 -13.747 -3.931 1.00 22.34 205 GLY A N 1
ATOM 1564 C CA . GLY A 1 205 ? -14.623 -13.785 -4.457 1.00 22.34 205 GLY A CA 1
ATOM 1565 C C . GLY A 1 205 ? -14.496 -14.053 -5.962 1.00 22.34 205 GLY A C 1
ATOM 1566 O O . GLY A 1 205 ? -15.502 -14.255 -6.629 1.00 22.34 205 GLY A O 1
ATOM 1567 N N . ASP A 1 206 ? -13.259 -14.001 -6.475 1.00 21.55 206 ASP A N 1
ATOM 1568 C CA . ASP A 1 206 ? -12.567 -15.094 -7.193 1.00 21.55 206 ASP A CA 1
ATOM 1569 C C . ASP A 1 206 ? -11.177 -14.660 -7.721 1.00 21.55 206 ASP A C 1
ATOM 1571 O O . ASP A 1 206 ? -10.911 -13.481 -7.955 1.00 21.55 206 ASP A O 1
ATOM 1575 N N . LEU A 1 207 ? -10.272 -15.643 -7.837 1.00 26.58 207 LEU A N 1
ATOM 1576 C CA . LEU A 1 207 ? -8.857 -15.555 -8.237 1.00 26.58 207 LEU A CA 1
ATOM 1577 C C . LEU A 1 207 ? -8.653 -15.335 -9.751 1.00 26.58 207 LEU A C 1
ATOM 1579 O O . LEU A 1 207 ? -9.394 -15.909 -10.542 1.00 26.58 207 LEU A O 1
ATOM 1583 N N . ASN A 1 208 ? -7.553 -14.672 -10.160 1.00 23.50 208 ASN A N 1
ATOM 1584 C CA . ASN A 1 208 ? -6.580 -15.280 -11.092 1.00 23.50 208 ASN A CA 1
ATOM 1585 C C . ASN A 1 208 ? -5.282 -14.478 -11.326 1.00 23.50 208 ASN A C 1
ATOM 1587 O O . ASN A 1 208 ? -5.260 -13.253 -11.402 1.00 23.50 208 ASN A O 1
ATOM 1591 N N . THR A 1 209 ? -4.204 -15.250 -11.460 1.00 29.59 209 THR A N 1
ATOM 1592 C CA . THR A 1 209 ? -2.814 -14.937 -11.821 1.00 29.59 209 THR A CA 1
ATOM 1593 C C . THR A 1 209 ? -2.640 -14.677 -13.324 1.00 29.59 209 THR A C 1
ATOM 1595 O O . THR A 1 209 ? -3.394 -15.194 -14.145 1.00 29.59 209 THR A O 1
ATOM 1598 N N . SER A 1 210 ? -1.603 -13.927 -13.721 1.00 24.55 210 SER A N 1
ATOM 1599 C CA . SER A 1 210 ? -1.119 -13.895 -15.113 1.00 24.55 210 SER A CA 1
ATOM 1600 C C . SER A 1 210 ? 0.394 -13.661 -15.196 1.00 24.55 210 SER A C 1
ATOM 1602 O O . SER A 1 210 ? 0.933 -12.724 -14.611 1.00 24.55 210 SER A O 1
ATOM 1604 N N . THR A 1 211 ? 1.037 -14.573 -15.921 1.00 23.08 211 THR A N 1
ATOM 1605 C CA . THR A 1 211 ? 2.451 -14.689 -16.307 1.00 23.08 211 THR A CA 1
ATOM 1606 C C . THR A 1 211 ? 2.819 -13.651 -17.378 1.00 23.08 211 THR A C 1
ATOM 1608 O O . THR A 1 211 ? 1.982 -13.340 -18.224 1.00 23.08 211 THR A O 1
ATOM 1611 N N . LEU A 1 212 ? 4.057 -13.141 -17.384 1.00 27.22 212 LEU A N 1
ATOM 1612 C CA . LEU A 1 212 ? 4.583 -12.250 -18.431 1.00 27.22 212 LEU A CA 1
ATOM 1613 C C . LEU A 1 212 ? 5.807 -12.863 -19.129 1.00 27.22 212 LEU A C 1
ATOM 1615 O O . LEU A 1 212 ? 6.544 -13.633 -18.513 1.00 27.22 212 LEU A O 1
ATOM 1619 N N . PHE A 1 213 ? 5.916 -12.513 -20.415 1.00 31.55 213 PHE A N 1
ATOM 1620 C CA . PHE A 1 213 ? 6.855 -12.962 -21.447 1.00 31.55 213 PHE A CA 1
ATOM 1621 C C . PHE A 1 213 ? 8.325 -12.766 -21.095 1.00 31.55 213 PHE A C 1
ATOM 1623 O O . PHE A 1 213 ? 8.679 -11.699 -20.550 1.00 31.55 213 PHE A O 1
#

Foldseek 3Di:
DVVVPDFPDFKDKDFAQDQAWDALQKKWKAKVVGQFDIQMDGDGTAGHGGMDMDGRRPTDGDPVVLQPDPAKDKMKIWMWRPDPPTDTPDIDIDIRGHPQKDLCVVPPVVCVVVVDDCPDPVVVQLLQQLLVQCVVVVHHSDPCACVVVDVVVNVSSVVSSVVSVVVLVQDEDDDPPPDDLSMPRDDDPPDSPHDRDDYDHDDDDDDDDDDDD

Mean predicted aligned error: 14.76 Å

Nearest PDB structures (foldseek):
  1nug-assembly1_A  TM=6.819E-01  e=7.368E-03  Homo sapiens
  1nud-assembly2_B  TM=6.828E-01  e=1.302E-02  Homo sapiens
  6se8-assembly1_A  TM=5.271E-01  e=4.612E-02  Arthrobacter sp. 32cB
  6bu0-assembly1_A  TM=4.093E-01  e=7.181E-02  Homo sapiens
  6zjv-assembly1_A  TM=4.264E-01  e=1.191E-01  Arthrobacter sp. 32cB

Secondary structure (DSSP, 8-state):
-GGGT--S-SEEEEE--SSS-B---EEEEEEES--BPPEEEE---B-TT-EEEEES----B-HHHHHH-SS-EEEEEEEEESSTTPPEEEEEEEEEPPTT---HHHH-GGGGGGG--TT-HHHHHHHHHHHHHHHHTTS-----TTTT--HHHHHHHHHHHHHHHHHT-----PPPTT--TTS--PPPS--SSS-------------------

Radius of gyration: 25.23 Å; Cα contacts (8 Å, |Δi|>4): 279; chains: 1; bounding box: 54×31×70 Å